Protein AF-A0A2J0MUC7-F1 (afdb_monomer_lite)

pLDDT: mean 78.62, std 17.86, range [36.38, 98.06]

Sequence (362 aa):
DNFSYPAWDDSGKPLIREPIFNEQGLHRARAAYLNVSAGKRLVLKNPEFINRAPLISALFPDALVVVCVRHPLCALQSIAKCGNEKFMLKSQSHFGMADDLLLKAAATWKESFDTYHREKNANWIMVKYEDVVFDTEQTLTNLFKFLDIDDPEYLNIASKIPKDLNHSYYWVQKQLKKNEYQKEIQSLVAVGARELGYDFSFNHLNTKRPSFWHQGKSVHKQITKIASSAKKQAKQYIKKMLQWCHRFCGSEGVLISSTIFLSYASEDAVLLVERKVIEKALHMVCHKGRDLGIDFTLELLERDFFRLRGRKHIVLLDKDNSCIPSIILKNIFIYPKDLAAPKKTYVMQASIKYINKETYGI

Radius of gyration: 26.46 Å; chains: 1; bounding box: 56×74×54 Å

Structure (mmCIF, N/CA/C/O backbone):
data_AF-A0A2J0MUC7-F1
#
_entry.id   AF-A0A2J0MUC7-F1
#
loop_
_atom_site.group_PDB
_atom_site.id
_atom_site.type_symbol
_atom_site.label_atom_id
_atom_site.label_alt_id
_atom_site.label_comp_id
_atom_site.label_asym_id
_atom_site.label_entity_id
_atom_site.label_seq_id
_atom_site.pdbx_PDB_ins_code
_atom_site.Cartn_x
_atom_site.Cartn_y
_atom_site.Cartn_z
_atom_site.occupancy
_atom_site.B_iso_or_equiv
_atom_site.auth_seq_id
_atom_site.auth_comp_id
_atom_site.auth_asym_id
_atom_site.auth_atom_id
_atom_site.pdbx_PDB_model_num
ATOM 1 N N . ASP A 1 1 ? 6.489 -24.233 7.529 1.00 59.81 1 ASP A N 1
ATOM 2 C CA . ASP A 1 1 ? 5.477 -25.300 7.374 1.00 59.81 1 ASP A CA 1
ATOM 3 C C . ASP A 1 1 ? 4.258 -24.881 6.557 1.00 59.81 1 ASP A C 1
ATOM 5 O O . ASP A 1 1 ? 3.747 -25.709 5.825 1.00 59.81 1 ASP A O 1
ATOM 9 N N . ASN A 1 2 ? 3.804 -23.619 6.616 1.00 73.31 2 ASN A N 1
ATOM 10 C CA . ASN A 1 2 ? 2.610 -23.171 5.870 1.00 73.31 2 ASN A CA 1
ATOM 11 C C . ASN A 1 2 ? 2.918 -22.496 4.519 1.00 73.31 2 ASN A C 1
ATOM 13 O O . ASN A 1 2 ? 2.033 -21.868 3.945 1.00 73.31 2 ASN A O 1
ATOM 17 N N . PHE A 1 3 ? 4.163 -22.555 4.039 1.00 81.62 3 PHE A N 1
ATOM 18 C CA . PHE A 1 3 ? 4.559 -21.944 2.771 1.00 81.62 3 PHE A CA 1
ATOM 19 C C . PHE A 1 3 ? 5.541 -22.832 2.009 1.00 81.62 3 PHE A C 1
ATOM 21 O O . PHE A 1 3 ? 6.458 -23.384 2.623 1.00 81.62 3 PHE A O 1
ATOM 28 N N . SER A 1 4 ? 5.362 -22.919 0.692 1.00 86.50 4 SER A N 1
ATOM 29 C CA . SER A 1 4 ? 6.377 -23.353 -0.264 1.00 86.50 4 SER A CA 1
ATOM 30 C C . SER A 1 4 ? 7.159 -22.133 -0.757 1.00 86.50 4 SER A C 1
ATOM 32 O O . SER A 1 4 ? 6.662 -21.001 -0.792 1.00 86.50 4 SER A O 1
ATOM 34 N N . TYR A 1 5 ? 8.421 -22.366 -1.108 1.00 89.50 5 TYR A N 1
ATOM 35 C CA . TYR A 1 5 ? 9.357 -21.326 -1.529 1.00 89.50 5 TYR A CA 1
ATOM 36 C C . TYR A 1 5 ? 9.972 -21.723 -2.875 1.00 89.50 5 TYR A C 1
ATOM 38 O O . TYR A 1 5 ? 11.073 -22.276 -2.904 1.00 89.50 5 TYR A O 1
ATOM 46 N N . PRO A 1 6 ? 9.253 -21.503 -3.990 1.00 85.69 6 PRO A N 1
ATOM 47 C CA . PRO A 1 6 ? 9.705 -21.943 -5.310 1.00 85.69 6 PRO A CA 1
ATOM 48 C C . PRO A 1 6 ? 10.899 -21.133 -5.841 1.00 85.69 6 PRO A C 1
ATOM 50 O O . PRO A 1 6 ? 11.576 -21.581 -6.760 1.00 85.69 6 PRO A O 1
ATOM 53 N N . ALA A 1 7 ? 11.188 -19.965 -5.255 1.00 85.81 7 ALA A N 1
ATOM 54 C CA . ALA A 1 7 ? 12.299 -19.104 -5.651 1.00 85.81 7 ALA A CA 1
ATOM 55 C C . ALA A 1 7 ? 13.017 -18.497 -4.436 1.00 85.81 7 ALA A C 1
ATOM 57 O O . ALA A 1 7 ? 12.378 -18.113 -3.448 1.00 85.81 7 ALA A O 1
ATOM 58 N N . TRP A 1 8 ? 14.339 -18.356 -4.548 1.00 89.06 8 TRP A N 1
ATOM 59 C CA . TRP A 1 8 ? 15.254 -17.852 -3.520 1.00 89.06 8 TRP A CA 1
ATOM 60 C C . TRP A 1 8 ? 16.215 -16.828 -4.128 1.00 89.06 8 TRP A C 1
ATOM 62 O O . TRP A 1 8 ? 16.526 -16.919 -5.312 1.00 89.06 8 TRP A O 1
ATOM 72 N N . ASP A 1 9 ? 16.663 -15.853 -3.338 1.00 84.56 9 ASP A N 1
ATOM 73 C CA . ASP A 1 9 ? 17.730 -14.931 -3.742 1.00 84.56 9 ASP A CA 1
ATOM 74 C C . ASP A 1 9 ? 19.120 -15.495 -3.424 1.00 84.56 9 ASP A C 1
ATOM 76 O O . ASP A 1 9 ? 19.255 -16.480 -2.695 1.00 84.56 9 ASP A O 1
ATOM 80 N N . ASP A 1 10 ? 20.162 -14.829 -3.927 1.00 86.69 10 ASP A N 1
ATOM 81 C CA . ASP A 1 10 ? 21.565 -15.212 -3.708 1.00 86.69 10 ASP A CA 1
ATOM 82 C C . ASP A 1 10 ? 21.967 -15.216 -2.221 1.00 86.69 10 ASP A C 1
ATOM 84 O O . ASP A 1 10 ? 22.978 -15.803 -1.842 1.00 86.69 10 ASP A O 1
ATOM 88 N N . SER A 1 11 ? 21.176 -14.570 -1.354 1.00 86.75 11 SER A N 1
ATOM 89 C CA . SER A 1 11 ? 21.375 -14.565 0.099 1.00 86.75 11 SER A CA 1
ATOM 90 C C . SER A 1 11 ? 20.626 -15.690 0.823 1.00 86.75 11 SER A C 1
ATOM 92 O O . SER A 1 11 ? 20.641 -15.742 2.054 1.00 86.75 11 SER A O 1
ATOM 94 N N . GLY A 1 12 ? 19.953 -16.576 0.084 1.00 87.12 12 GLY A N 1
ATOM 95 C CA . GLY A 1 12 ? 19.153 -17.665 0.633 1.00 87.12 12 GLY A CA 1
ATOM 96 C C . GLY A 1 12 ? 17.841 -17.200 1.265 1.00 87.12 12 GLY A C 1
ATOM 97 O O . GLY A 1 12 ? 17.303 -17.888 2.132 1.00 87.12 12 GLY A O 1
ATOM 98 N N . LYS A 1 13 ? 17.298 -16.038 0.876 1.00 85.62 13 LYS A N 1
ATOM 99 C CA . LYS A 1 13 ? 15.967 -15.596 1.323 1.00 85.62 13 LYS A CA 1
ATOM 100 C C . LYS A 1 13 ? 14.907 -15.958 0.287 1.00 85.62 13 LYS A C 1
ATOM 102 O O . LYS A 1 13 ? 15.127 -15.755 -0.905 1.00 85.62 13 LYS A O 1
ATOM 107 N N . PRO A 1 14 ? 13.724 -16.433 0.720 1.00 85.31 14 PRO A N 1
ATOM 108 C CA . PRO A 1 14 ? 12.669 -16.793 -0.208 1.00 85.31 14 PRO A CA 1
ATOM 109 C C . PRO A 1 14 ? 12.111 -15.537 -0.870 1.00 85.31 14 PRO A C 1
ATOM 111 O O . PRO A 1 14 ? 11.651 -14.600 -0.199 1.00 85.31 14 PRO A O 1
ATOM 114 N N . LEU A 1 15 ? 12.150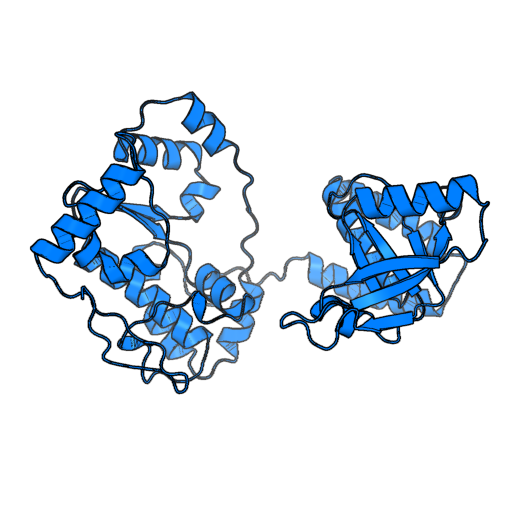 -15.552 -2.193 1.00 81.56 15 LEU A N 1
ATOM 115 C CA . LEU A 1 15 ? 11.676 -14.489 -3.060 1.00 81.56 15 LEU A CA 1
ATOM 116 C C . LEU A 1 15 ? 10.162 -14.572 -3.270 1.00 81.56 15 LEU A C 1
ATOM 118 O O . LEU A 1 15 ? 9.475 -13.553 -3.200 1.00 81.56 15 LEU A O 1
ATOM 122 N N . ILE A 1 16 ? 9.646 -15.792 -3.417 1.00 82.56 16 ILE A N 1
ATOM 123 C CA . ILE A 1 16 ? 8.218 -16.099 -3.535 1.00 82.56 16 ILE A CA 1
ATOM 124 C C . ILE A 1 16 ? 7.800 -16.933 -2.331 1.00 82.56 16 ILE A C 1
ATOM 126 O O . ILE A 1 16 ? 8.551 -17.788 -1.861 1.00 82.56 16 ILE A O 1
ATOM 130 N N . ARG A 1 17 ? 6.599 -16.665 -1.815 1.00 84.81 17 ARG A N 1
ATOM 131 C CA . ARG A 1 17 ? 6.007 -17.411 -0.702 1.00 84.81 17 ARG A CA 1
ATOM 132 C C . ARG A 1 17 ? 4.605 -17.838 -1.087 1.00 84.81 17 ARG A C 1
ATOM 134 O O . ARG A 1 17 ? 3.679 -17.031 -1.023 1.00 84.81 17 ARG A O 1
ATOM 141 N N . GLU A 1 18 ? 4.466 -19.094 -1.461 1.00 83.06 18 GLU A N 1
ATOM 142 C CA . GLU A 1 18 ? 3.184 -19.676 -1.831 1.00 83.06 18 GLU A CA 1
ATOM 143 C C . GLU A 1 18 ? 2.564 -20.357 -0.613 1.00 83.06 18 GLU A C 1
ATOM 145 O O . GLU A 1 18 ? 3.245 -21.125 0.065 1.00 83.06 18 GLU A O 1
ATOM 150 N N . PRO A 1 19 ? 1.310 -20.049 -0.259 1.00 81.00 19 PRO A N 1
ATOM 151 C CA . PRO A 1 19 ? 0.668 -20.668 0.888 1.00 81.00 19 PRO A CA 1
ATOM 152 C C . PRO A 1 19 ? 0.423 -22.164 0.660 1.00 81.00 19 PRO A C 1
ATOM 154 O O . PRO A 1 19 ? -0.093 -22.568 -0.376 1.00 81.00 19 PRO A O 1
ATOM 157 N N . ILE A 1 20 ? 0.731 -22.975 1.673 1.00 84.94 20 ILE A N 1
ATOM 158 C CA . ILE A 1 20 ? 0.351 -24.388 1.741 1.00 84.94 20 ILE A CA 1
ATOM 159 C C . ILE A 1 20 ? -0.896 -24.494 2.618 1.00 84.94 20 ILE A C 1
ATOM 161 O O . ILE A 1 20 ? -0.868 -24.139 3.801 1.00 84.94 20 ILE A O 1
ATOM 165 N N . PHE A 1 21 ? -1.987 -25.005 2.050 1.00 84.44 21 PHE A N 1
ATOM 166 C CA . PHE A 1 21 ? -3.258 -25.198 2.749 1.00 84.44 21 PHE A CA 1
ATOM 167 C C . PHE A 1 21 ? -3.228 -26.483 3.583 1.00 84.44 21 PHE A C 1
ATOM 169 O O . PHE A 1 21 ? -3.788 -27.509 3.216 1.00 84.44 21 PHE A O 1
ATOM 176 N N . ASN A 1 22 ? -2.532 -26.421 4.717 1.00 88.38 22 ASN A N 1
ATOM 177 C CA . ASN A 1 22 ? -2.554 -27.455 5.747 1.00 88.38 22 ASN A CA 1
ATOM 178 C C . ASN A 1 22 ? -3.564 -27.060 6.829 1.00 88.38 22 ASN A C 1
ATOM 180 O O . ASN A 1 22 ? -3.323 -26.098 7.556 1.00 88.38 22 ASN A O 1
ATOM 184 N N . GLU A 1 23 ? -4.650 -27.816 6.978 1.00 88.88 23 GLU A N 1
ATOM 185 C CA . GLU A 1 23 ? -5.728 -27.532 7.933 1.00 88.88 23 GLU A CA 1
ATOM 186 C C . GLU A 1 23 ? -5.226 -27.316 9.372 1.00 88.88 23 GLU A C 1
ATOM 188 O O . GLU A 1 23 ? -5.566 -26.317 10.008 1.00 88.88 23 GLU A O 1
ATOM 193 N N . GLN A 1 24 ? -4.329 -28.174 9.870 1.00 89.25 24 GLN A N 1
ATOM 194 C CA . GLN A 1 24 ? -3.753 -28.010 11.210 1.00 89.25 24 GLN A CA 1
ATOM 195 C C . GLN A 1 24 ? -2.905 -26.736 11.310 1.00 89.25 24 GLN A C 1
ATOM 197 O O . GLN A 1 24 ? -2.919 -26.039 12.326 1.00 89.25 24 GLN A O 1
ATOM 202 N N . GLY A 1 25 ? -2.153 -26.425 10.252 1.00 87.38 25 GLY A N 1
ATOM 203 C CA . GLY A 1 25 ? -1.348 -25.209 10.155 1.00 87.38 25 GLY A CA 1
ATOM 204 C C . GLY A 1 25 ? -2.202 -23.940 10.143 1.00 87.38 25 GLY A C 1
ATOM 205 O O . GLY A 1 25 ? -1.852 -22.967 10.817 1.00 87.38 25 GLY A O 1
ATOM 206 N N . LEU A 1 26 ? -3.331 -23.973 9.431 1.00 88.81 26 LEU A N 1
ATOM 207 C CA . LEU A 1 26 ? -4.323 -22.901 9.388 1.00 88.81 26 LEU A CA 1
ATOM 208 C C . LEU A 1 26 ? -4.979 -22.709 10.757 1.00 88.81 26 LEU A C 1
ATOM 210 O O . LEU A 1 26 ? -5.024 -21.587 11.255 1.00 88.81 26 LEU A O 1
ATOM 214 N N . HIS A 1 27 ? -5.398 -23.796 11.411 1.00 90.31 27 HIS A N 1
ATOM 215 C CA . HIS A 1 27 ? -6.018 -23.738 12.733 1.00 90.31 27 HIS A CA 1
ATOM 216 C C . HIS A 1 27 ? -5.070 -23.140 13.784 1.00 90.31 27 HIS A C 1
ATOM 218 O O . HIS A 1 27 ? -5.461 -22.258 14.550 1.00 90.31 27 HIS A O 1
ATOM 224 N N . ARG A 1 28 ? -3.793 -23.556 13.794 1.00 90.00 28 ARG A N 1
ATOM 225 C CA . ARG A 1 28 ? -2.772 -22.975 14.685 1.00 90.00 28 ARG A CA 1
ATOM 226 C C . ARG A 1 28 ? -2.556 -21.485 14.418 1.00 90.00 28 ARG A C 1
ATOM 228 O O . ARG A 1 28 ? -2.487 -20.702 15.363 1.00 90.00 28 ARG A O 1
ATOM 235 N N . ALA A 1 29 ? -2.462 -21.088 13.149 1.00 88.25 29 ALA A N 1
ATOM 236 C CA . ALA A 1 29 ? -2.282 -19.688 12.778 1.00 88.25 29 ALA A CA 1
ATOM 237 C C . ALA A 1 29 ? -3.497 -18.832 13.177 1.00 88.25 29 ALA A C 1
ATOM 239 O O . ALA A 1 29 ? -3.318 -17.786 13.800 1.00 88.25 29 ALA A O 1
ATOM 240 N N . ARG A 1 30 ? -4.724 -19.295 12.894 1.00 90.75 30 ARG A N 1
ATOM 241 C CA . ARG A 1 30 ? -5.970 -18.628 13.301 1.00 90.75 30 ARG A CA 1
ATOM 242 C C . ARG A 1 30 ? -6.020 -18.436 14.817 1.00 90.75 30 ARG A C 1
ATOM 244 O O . ARG A 1 30 ? -6.231 -17.316 15.275 1.00 90.75 30 ARG A O 1
ATOM 251 N N . ALA A 1 31 ? -5.758 -19.494 15.588 1.00 89.75 31 ALA A N 1
ATOM 252 C CA . ALA A 1 31 ? -5.748 -19.437 17.050 1.00 89.75 31 ALA A CA 1
ATOM 253 C C . ALA A 1 31 ? -4.730 -18.416 17.583 1.00 89.75 31 ALA A C 1
ATOM 255 O O . ALA A 1 31 ? -5.053 -17.639 18.477 1.00 89.75 31 ALA A O 1
ATOM 256 N N . ALA A 1 32 ? -3.529 -18.350 17.001 1.00 89.19 32 ALA A N 1
ATOM 257 C CA . ALA A 1 32 ? -2.521 -17.369 17.399 1.00 89.19 32 ALA A CA 1
ATOM 258 C C . ALA A 1 32 ? -2.998 -15.918 17.196 1.00 89.19 32 ALA A C 1
ATOM 260 O O . ALA A 1 32 ? -2.850 -15.096 18.098 1.00 89.19 32 ALA A O 1
ATOM 261 N N . TYR A 1 33 ? -3.613 -15.604 16.050 1.00 89.88 33 TYR A N 1
ATOM 262 C CA . TYR A 1 33 ? -4.157 -14.266 15.789 1.00 89.88 33 TYR A CA 1
ATOM 263 C C . TYR A 1 33 ? -5.326 -13.908 16.716 1.00 89.88 33 TYR A C 1
ATOM 265 O O . TYR A 1 33 ? -5.368 -12.792 17.235 1.00 89.88 33 TYR A O 1
ATOM 273 N N . LEU A 1 34 ? -6.254 -14.842 16.950 1.00 88.81 34 LEU A N 1
ATOM 274 C CA . LEU A 1 34 ? -7.410 -14.616 17.826 1.00 88.81 34 LEU A CA 1
ATOM 275 C C . LEU A 1 34 ? -7.004 -14.475 19.301 1.00 88.81 34 LEU A C 1
ATOM 277 O O . LEU A 1 34 ? -7.560 -13.645 20.014 1.00 88.81 34 LEU A O 1
ATOM 281 N N . ASN A 1 35 ? -5.983 -15.209 19.749 1.00 90.19 35 ASN A N 1
ATOM 282 C CA . ASN A 1 35 ? -5.436 -15.049 21.098 1.00 90.19 35 ASN A CA 1
ATOM 283 C C . ASN A 1 35 ? -4.837 -13.650 21.303 1.00 90.19 35 ASN A C 1
ATOM 285 O O . ASN A 1 35 ? -5.036 -13.044 22.353 1.00 90.19 35 ASN A O 1
ATOM 289 N N . VAL A 1 36 ? -4.145 -13.108 20.292 1.00 90.25 36 VAL A N 1
ATOM 290 C CA . VAL A 1 36 ? -3.585 -11.745 20.341 1.00 90.25 36 VAL A CA 1
ATOM 291 C C . VAL A 1 36 ? -4.679 -10.679 20.387 1.00 90.25 36 VAL A C 1
ATOM 293 O O . VAL A 1 36 ? -4.485 -9.639 21.014 1.00 90.25 36 VAL A O 1
ATOM 296 N N . SER A 1 37 ? -5.831 -10.913 19.751 1.00 90.56 37 SER A N 1
ATOM 297 C CA . SER A 1 37 ? -6.920 -9.934 19.762 1.00 90.56 37 SER A CA 1
ATOM 298 C C . SER A 1 37 ? -7.647 -9.852 21.108 1.00 90.56 37 SER A C 1
ATOM 300 O O . SER A 1 37 ? -8.349 -8.869 21.347 1.00 90.56 37 SER A O 1
ATOM 302 N N . ALA A 1 38 ? -7.469 -10.842 21.993 1.00 90.75 38 ALA A N 1
ATOM 303 C CA . ALA A 1 38 ? -8.081 -10.900 23.322 1.00 90.75 38 ALA A CA 1
ATOM 304 C C . ALA A 1 38 ? -9.604 -10.649 23.289 1.00 90.75 38 ALA A C 1
ATOM 306 O O . ALA A 1 38 ? -10.141 -9.868 24.073 1.00 90.75 38 ALA A O 1
ATOM 307 N N . GLY A 1 39 ? -10.291 -11.265 22.320 1.00 87.00 39 GLY A N 1
ATOM 308 C CA . GLY A 1 39 ? -11.739 -11.124 22.130 1.00 87.00 39 GLY A CA 1
ATOM 309 C C . GLY A 1 39 ? -12.185 -9.820 21.455 1.00 87.00 39 GLY A C 1
ATOM 310 O O . GLY A 1 39 ? -13.379 -9.627 21.246 1.00 87.00 39 GLY A O 1
ATOM 311 N N . LYS A 1 40 ? -11.260 -8.927 21.078 1.00 90.12 40 LYS A N 1
ATOM 312 C CA . LYS A 1 40 ? -11.565 -7.714 20.301 1.00 90.12 40 LYS A CA 1
ATOM 313 C C . LYS A 1 40 ? -11.531 -7.989 18.798 1.00 90.12 40 LYS A C 1
ATOM 315 O O . LYS A 1 40 ? -10.895 -8.942 18.336 1.00 90.12 40 LYS A O 1
ATOM 320 N N . ARG A 1 41 ? -12.159 -7.096 18.022 1.00 90.88 41 ARG A N 1
ATOM 321 C CA . ARG A 1 41 ? -12.039 -7.074 16.557 1.00 90.88 41 ARG A CA 1
ATOM 322 C C . ARG A 1 41 ? -10.583 -6.813 16.165 1.00 90.88 41 ARG A C 1
ATOM 324 O O . ARG A 1 41 ? -9.994 -5.805 16.550 1.00 90.88 41 ARG A O 1
ATOM 331 N N . LEU A 1 42 ? -10.010 -7.729 15.392 1.00 92.69 42 LEU A N 1
ATOM 332 C CA . LEU A 1 42 ? -8.647 -7.628 14.886 1.00 92.69 42 LEU A CA 1
ATOM 333 C C . LEU A 1 42 ? -8.645 -6.924 13.526 1.00 92.69 42 LEU A C 1
ATOM 335 O O . LEU A 1 42 ? -9.366 -7.330 12.619 1.00 92.69 42 LEU A O 1
ATOM 339 N N . VAL A 1 43 ? -7.797 -5.907 13.369 1.00 93.50 43 VAL A N 1
ATOM 340 C CA . VAL A 1 43 ? -7.590 -5.220 12.087 1.00 93.50 43 VAL A CA 1
ATOM 341 C C . VAL A 1 43 ? -6.169 -5.481 11.613 1.00 93.50 43 VAL A C 1
ATOM 343 O O . VAL A 1 43 ? -5.200 -5.119 12.279 1.00 93.50 43 VAL A O 1
ATOM 346 N N . LEU A 1 44 ? -6.040 -6.110 10.447 1.00 93.25 44 LEU A N 1
ATOM 347 C CA . LEU A 1 44 ? -4.754 -6.425 9.837 1.00 93.25 44 LEU A CA 1
ATOM 348 C C . LEU A 1 44 ? -4.574 -5.592 8.569 1.00 93.25 44 LEU A C 1
ATOM 350 O O . LEU A 1 44 ? -5.415 -5.622 7.675 1.00 93.25 44 LEU A O 1
ATOM 354 N N . LYS A 1 45 ? -3.448 -4.877 8.460 1.00 93.25 45 LYS A N 1
ATOM 355 C CA . LYS A 1 45 ? -3.116 -4.093 7.265 1.00 93.25 45 LYS A CA 1
ATOM 356 C C . LYS A 1 45 ? -1.742 -4.468 6.737 1.00 93.25 45 LYS A C 1
ATOM 358 O O . LYS A 1 45 ? -0.719 -4.144 7.336 1.00 93.25 45 LYS A O 1
ATOM 363 N N . ASN A 1 46 ? -1.720 -5.061 5.550 1.00 90.12 46 ASN A N 1
ATOM 364 C CA . ASN A 1 46 ? -0.519 -5.245 4.745 1.00 90.12 46 ASN A CA 1
ATOM 365 C C . ASN A 1 46 ? -0.920 -5.219 3.259 1.00 90.12 46 ASN A C 1
ATOM 367 O O . ASN A 1 46 ? -1.775 -6.011 2.877 1.00 90.12 46 ASN A O 1
ATOM 371 N N . PRO A 1 47 ? -0.342 -4.339 2.418 1.00 88.25 47 PRO A N 1
ATOM 372 C CA . PRO A 1 47 ? -0.646 -4.313 0.986 1.00 88.25 47 PRO A CA 1
ATOM 373 C C . PRO A 1 47 ? -0.453 -5.667 0.282 1.00 88.25 47 PRO A C 1
ATOM 375 O O . PRO A 1 47 ? -1.215 -5.986 -0.621 1.00 88.25 47 PRO A O 1
ATOM 378 N N . GLU A 1 48 ? 0.500 -6.496 0.728 1.00 87.38 48 GLU A N 1
ATOM 379 C CA . GLU A 1 48 ? 0.753 -7.826 0.148 1.00 87.38 48 GLU A CA 1
ATOM 380 C C . GLU A 1 48 ? -0.357 -8.852 0.439 1.00 87.38 48 GLU A C 1
ATOM 382 O O . GLU A 1 48 ? -0.349 -9.947 -0.125 1.00 87.38 48 GLU A O 1
ATOM 387 N N . PHE A 1 49 ? -1.308 -8.546 1.328 1.00 91.25 49 PHE A N 1
ATOM 388 C CA . PHE A 1 49 ? -2.374 -9.482 1.685 1.00 91.25 49 PHE A CA 1
ATOM 389 C C . PHE A 1 49 ? -3.327 -9.792 0.542 1.00 91.25 49 PHE A C 1
ATOM 391 O O . PHE A 1 49 ? -3.887 -10.884 0.545 1.00 91.25 49 PHE A O 1
ATOM 398 N N . ILE A 1 50 ? -3.454 -8.918 -0.459 1.00 91.88 50 ILE A N 1
ATOM 399 C CA . ILE A 1 50 ? -4.268 -9.223 -1.638 1.00 91.88 50 ILE A CA 1
ATOM 400 C C . ILE A 1 50 ? -3.767 -10.489 -2.353 1.00 91.88 50 ILE A C 1
ATOM 402 O O . ILE A 1 50 ? -4.567 -11.353 -2.685 1.00 91.88 50 ILE A O 1
ATOM 406 N N . ASN A 1 51 ? -2.449 -10.701 -2.437 1.00 87.31 51 ASN A N 1
ATOM 407 C CA . ASN A 1 51 ? -1.865 -11.920 -3.019 1.00 87.31 51 ASN A CA 1
ATOM 408 C C . ASN A 1 51 ? -2.031 -13.163 -2.144 1.00 87.31 51 ASN A C 1
ATOM 410 O O . ASN A 1 51 ? -1.776 -14.281 -2.580 1.00 87.31 51 ASN A O 1
ATOM 414 N N . ARG A 1 52 ? -2.434 -12.972 -0.890 1.00 89.31 52 ARG A N 1
ATOM 415 C CA . ARG A 1 52 ? -2.721 -14.046 0.059 1.00 89.31 52 ARG A CA 1
ATOM 416 C C . ARG A 1 52 ? -4.208 -14.141 0.355 1.00 89.31 52 ARG A C 1
ATOM 418 O O . ARG A 1 52 ? -4.572 -14.781 1.335 1.00 89.31 52 ARG A O 1
ATOM 425 N N . ALA A 1 53 ? -5.051 -13.532 -0.473 1.00 92.25 53 ALA A N 1
ATOM 426 C CA . ALA A 1 53 ? -6.491 -13.529 -0.297 1.00 92.25 53 ALA A CA 1
ATOM 427 C C . ALA A 1 53 ? -7.073 -14.936 -0.073 1.00 92.25 53 ALA A C 1
ATOM 429 O O . ALA A 1 53 ? -7.719 -15.113 0.960 1.00 92.25 53 ALA A O 1
ATOM 430 N N . PRO A 1 54 ? -6.744 -15.965 -0.886 1.00 90.75 54 PRO A N 1
ATOM 431 C CA . PRO A 1 54 ? -7.221 -17.326 -0.632 1.00 90.75 54 PRO A CA 1
ATOM 432 C C . PRO A 1 54 ? -6.815 -17.874 0.744 1.00 90.75 54 PRO A C 1
ATOM 434 O O . PRO A 1 54 ? -7.623 -18.476 1.447 1.00 90.75 54 PRO A O 1
ATOM 437 N N . LEU A 1 55 ? -5.570 -17.625 1.171 1.00 90.62 55 LEU A N 1
ATOM 438 C CA . LEU A 1 55 ? -5.088 -18.034 2.494 1.00 90.62 55 LEU A CA 1
ATOM 439 C C . LEU A 1 55 ? -5.840 -17.301 3.610 1.00 90.62 55 LEU A C 1
ATOM 441 O O . LEU A 1 55 ? -6.207 -17.914 4.606 1.00 90.62 55 LEU A O 1
ATOM 445 N N . ILE A 1 56 ? -6.042 -15.991 3.465 1.00 92.62 56 ILE A N 1
ATOM 446 C CA . ILE A 1 56 ? -6.729 -15.169 4.465 1.00 92.62 56 ILE A CA 1
ATOM 447 C C . ILE A 1 56 ? -8.183 -15.609 4.593 1.00 92.62 56 ILE A C 1
ATOM 449 O O . ILE A 1 56 ? -8.646 -15.773 5.715 1.00 92.62 56 ILE A O 1
ATOM 453 N N . SER A 1 57 ? -8.869 -15.876 3.481 1.00 93.19 57 SER A N 1
ATOM 454 C CA . SER A 1 57 ? -10.230 -16.416 3.488 1.00 93.19 57 SER A CA 1
ATOM 455 C C . SER A 1 57 ? -10.301 -17.813 4.105 1.00 93.19 57 SER A C 1
ATOM 457 O O . SER A 1 57 ? -11.263 -18.115 4.800 1.00 93.19 57 SER A O 1
ATOM 459 N N . ALA A 1 58 ? -9.274 -18.651 3.932 1.00 92.44 58 ALA A N 1
ATOM 460 C CA . ALA A 1 58 ? -9.204 -19.945 4.613 1.00 92.44 58 ALA A CA 1
ATOM 461 C C . ALA A 1 58 ? -8.945 -19.808 6.128 1.00 92.44 58 ALA A C 1
ATOM 463 O O . ALA A 1 58 ? -9.506 -20.554 6.927 1.00 92.44 58 ALA A O 1
ATOM 464 N N . LEU A 1 59 ? -8.102 -18.853 6.541 1.00 92.25 59 LEU A N 1
ATOM 465 C CA . LEU A 1 59 ? -7.811 -18.580 7.954 1.00 92.25 59 LEU A CA 1
ATOM 466 C C . LEU A 1 59 ? -8.992 -17.927 8.677 1.00 92.25 59 LEU A C 1
ATOM 468 O O . LEU A 1 59 ? -9.254 -18.238 9.838 1.00 92.25 59 LEU A O 1
ATOM 472 N N . PHE A 1 60 ? -9.682 -17.015 8.000 1.00 94.69 60 PHE A N 1
ATOM 473 C CA . PHE A 1 60 ? -10.761 -16.201 8.542 1.00 94.69 60 PHE A CA 1
ATOM 474 C C . PHE A 1 60 ? -11.908 -16.126 7.518 1.00 94.69 60 PHE A C 1
ATOM 476 O O . PHE A 1 60 ? -12.034 -15.124 6.811 1.00 94.69 60 PHE A O 1
ATOM 483 N N . PRO A 1 61 ? -12.748 -17.172 7.417 1.00 93.50 61 PRO A N 1
ATOM 484 C CA . PRO A 1 61 ? -13.872 -17.212 6.467 1.00 93.50 61 PRO A CA 1
ATOM 485 C C . PRO A 1 61 ? -14.848 -16.035 6.619 1.00 93.50 61 PRO A C 1
ATOM 487 O O . PRO A 1 61 ? -15.454 -15.557 5.664 1.00 93.50 61 PRO A O 1
ATOM 490 N N . ASP A 1 62 ? -14.952 -15.557 7.849 1.00 94.44 62 ASP A N 1
ATOM 491 C CA . ASP A 1 62 ? -15.791 -14.483 8.352 1.00 94.44 62 ASP A CA 1
ATOM 492 C C . ASP A 1 62 ? -15.080 -13.108 8.353 1.00 94.44 62 ASP A C 1
ATOM 494 O O . ASP A 1 62 ? -15.634 -12.116 8.824 1.00 94.44 62 ASP A O 1
ATOM 498 N N . ALA A 1 63 ? -13.861 -13.009 7.803 1.00 96.25 63 ALA A N 1
ATOM 499 C CA . ALA A 1 63 ? -13.166 -11.730 7.680 1.00 96.25 63 ALA A CA 1
ATOM 500 C C . ALA A 1 63 ? -13.824 -10.810 6.647 1.00 96.25 63 ALA A C 1
ATOM 502 O O . ALA A 1 63 ? -14.057 -11.194 5.502 1.00 96.25 63 ALA A O 1
ATOM 503 N N . LEU A 1 64 ? -14.003 -9.551 7.045 1.00 97.81 64 LEU A N 1
ATOM 504 C CA . LEU A 1 64 ? -14.351 -8.458 6.147 1.00 97.81 64 LEU A CA 1
ATOM 505 C C . LEU A 1 64 ? -13.077 -7.900 5.504 1.00 97.81 64 LEU A C 1
ATOM 507 O O . LEU A 1 64 ? -12.133 -7.509 6.196 1.00 97.81 64 LEU A O 1
ATOM 511 N N . VAL A 1 65 ? -13.046 -7.859 4.176 1.00 97.50 65 VAL A N 1
ATOM 512 C CA . VAL A 1 65 ? -11.886 -7.440 3.388 1.00 97.50 65 VAL A CA 1
ATOM 513 C C . VAL A 1 65 ? -12.159 -6.091 2.738 1.00 97.50 65 VAL A C 1
ATOM 515 O O . VAL A 1 65 ? -13.083 -5.935 1.943 1.00 97.50 65 VAL A O 1
ATOM 518 N N . VAL A 1 66 ? -11.309 -5.113 3.047 1.00 97.75 66 VAL A N 1
ATOM 519 C CA . VAL A 1 66 ? -11.336 -3.782 2.431 1.00 97.75 66 VAL A CA 1
ATOM 520 C C . VAL A 1 66 ? -10.177 -3.673 1.450 1.00 97.75 66 VAL A C 1
ATOM 522 O O . VAL A 1 66 ? -9.012 -3.612 1.851 1.00 97.75 66 VAL A O 1
ATOM 525 N N . VAL A 1 67 ? -10.487 -3.633 0.156 1.00 97.19 67 VAL A N 1
ATOM 526 C CA . VAL A 1 67 ? -9.495 -3.424 -0.900 1.00 97.19 67 VAL A CA 1
ATOM 527 C C . VAL A 1 67 ? -9.445 -1.948 -1.259 1.00 97.19 67 VAL A C 1
ATOM 529 O O . VAL A 1 67 ? -10.331 -1.416 -1.926 1.00 97.19 67 VAL A O 1
ATOM 532 N N . CYS A 1 68 ? -8.381 -1.278 -0.824 1.00 96.06 68 CYS A N 1
ATOM 533 C CA . CYS A 1 68 ? -8.134 0.110 -1.188 1.00 96.06 68 CYS A CA 1
ATOM 534 C C . CYS A 1 68 ? -7.509 0.184 -2.583 1.00 96.06 68 CYS A C 1
ATOM 536 O O . CYS A 1 68 ? -6.377 -0.264 -2.781 1.00 96.06 68 CYS A O 1
ATOM 538 N N . VAL A 1 69 ? -8.208 0.805 -3.527 1.00 95.38 69 VAL A N 1
ATOM 539 C CA . VAL A 1 69 ? -7.677 1.102 -4.862 1.00 95.38 69 VAL A CA 1
ATOM 540 C C . VAL A 1 69 ? -7.377 2.584 -5.001 1.00 95.38 69 VAL A C 1
ATOM 542 O O . VAL A 1 69 ? -7.918 3.426 -4.292 1.00 95.38 69 VAL A O 1
ATOM 545 N N . ARG A 1 70 ? -6.474 2.916 -5.914 1.00 94.00 70 ARG A N 1
ATOM 546 C CA . ARG A 1 70 ? -6.106 4.295 -6.233 1.00 94.00 70 ARG A CA 1
ATOM 547 C C . ARG A 1 70 ? -5.863 4.395 -7.725 1.00 94.00 70 ARG A C 1
ATOM 549 O O . ARG A 1 70 ? -5.488 3.391 -8.342 1.00 94.00 70 ARG A O 1
ATOM 556 N N . HIS A 1 71 ? -5.976 5.605 -8.271 1.00 93.75 71 HIS A N 1
ATOM 557 C CA . HIS A 1 71 ? -5.597 5.872 -9.650 1.00 93.75 71 HIS A CA 1
ATOM 558 C C . HIS A 1 71 ? -4.218 5.250 -9.963 1.00 93.75 71 HIS A C 1
ATOM 560 O O . HIS A 1 71 ? -3.238 5.561 -9.269 1.00 93.75 71 HIS A O 1
ATOM 566 N N . PRO A 1 72 ? -4.084 4.409 -11.006 1.00 94.62 72 PRO A N 1
ATOM 567 C CA . PRO A 1 72 ? -2.867 3.630 -11.250 1.00 94.62 72 PRO A CA 1
ATOM 568 C C . PRO A 1 72 ? -1.616 4.504 -11.362 1.00 94.62 72 PRO A C 1
ATOM 570 O O . PRO A 1 72 ? -0.607 4.208 -10.734 1.00 94.62 72 PRO A O 1
ATOM 573 N N . LEU A 1 73 ? -1.672 5.658 -12.039 1.00 92.38 73 LEU A N 1
ATOM 574 C CA . LEU A 1 73 ? -0.521 6.576 -12.078 1.00 92.38 73 LEU A CA 1
ATOM 575 C C . LEU A 1 73 ? -0.041 7.043 -10.695 1.00 92.38 73 LEU A C 1
ATOM 577 O O . LEU A 1 73 ? 1.163 7.197 -10.501 1.00 92.38 73 LEU A O 1
ATOM 581 N N . CYS A 1 74 ? -0.938 7.260 -9.728 1.00 91.12 74 CYS A N 1
ATOM 582 C CA . CYS A 1 74 ? -0.535 7.584 -8.359 1.00 91.12 74 CYS A CA 1
ATOM 583 C C . CYS A 1 74 ? 0.174 6.399 -7.696 1.00 91.12 74 CYS A C 1
ATOM 585 O O . CYS A 1 74 ? 1.193 6.601 -7.036 1.00 91.12 74 CYS A O 1
ATOM 587 N N . ALA A 1 75 ? -0.341 5.181 -7.886 1.00 91.44 75 ALA A N 1
ATOM 588 C CA . ALA A 1 75 ? 0.268 3.966 -7.353 1.00 91.44 75 ALA A CA 1
ATOM 589 C C . ALA A 1 75 ? 1.666 3.728 -7.951 1.00 91.44 75 ALA A C 1
ATOM 591 O O . ALA A 1 75 ? 2.642 3.636 -7.205 1.00 91.44 75 ALA A O 1
ATOM 592 N N . LEU A 1 76 ? 1.784 3.757 -9.284 1.00 92.88 76 LEU A N 1
ATOM 593 C CA . LEU A 1 76 ? 3.052 3.634 -10.012 1.00 92.88 76 LEU A CA 1
ATOM 594 C C . LEU A 1 76 ? 4.046 4.712 -9.567 1.00 92.88 76 LEU A C 1
ATOM 596 O O . LEU A 1 76 ? 5.201 4.413 -9.274 1.00 92.88 76 LEU A O 1
ATOM 600 N N . GLN A 1 77 ? 3.595 5.968 -9.459 1.00 91.25 77 GLN A N 1
ATOM 601 C CA . GLN A 1 77 ? 4.429 7.063 -8.970 1.00 91.25 77 GLN A CA 1
ATOM 602 C C . GLN A 1 77 ? 4.945 6.800 -7.555 1.00 91.25 77 GLN A C 1
ATOM 604 O O . GLN A 1 77 ? 6.110 7.077 -7.283 1.00 91.25 77 GLN A O 1
ATOM 609 N N . SER A 1 78 ? 4.085 6.329 -6.651 1.00 87.75 78 SER A N 1
ATOM 610 C CA . SER A 1 78 ? 4.448 6.081 -5.257 1.00 87.75 78 SER A CA 1
ATOM 611 C C . SER A 1 78 ? 5.496 4.976 -5.152 1.00 87.75 78 SER A C 1
ATOM 613 O O . SER A 1 78 ? 6.525 5.180 -4.513 1.00 87.75 78 SER A O 1
ATOM 615 N N . ILE A 1 79 ? 5.274 3.846 -5.829 1.00 87.44 79 ILE A N 1
ATOM 616 C CA . ILE A 1 79 ? 6.213 2.716 -5.847 1.00 87.44 79 ILE A CA 1
ATOM 617 C C . ILE A 1 79 ? 7.557 3.166 -6.433 1.00 87.44 79 ILE A C 1
ATOM 619 O O . ILE A 1 79 ? 8.605 2.986 -5.810 1.00 87.44 79 ILE A O 1
ATOM 623 N N . ALA A 1 80 ? 7.523 3.844 -7.583 1.00 87.00 80 ALA A N 1
ATOM 624 C CA . ALA A 1 80 ? 8.734 4.240 -8.285 1.00 87.00 80 ALA A CA 1
ATOM 625 C C . ALA A 1 80 ? 9.524 5.354 -7.573 1.00 87.00 80 ALA A C 1
ATOM 627 O O . ALA A 1 80 ? 10.749 5.295 -7.522 1.00 87.00 80 ALA A O 1
ATOM 628 N N . LYS A 1 81 ? 8.860 6.357 -6.975 1.00 83.50 81 LYS A N 1
ATOM 629 C CA . LYS A 1 81 ? 9.542 7.427 -6.216 1.00 83.50 81 LYS A CA 1
ATOM 630 C C . LYS A 1 81 ? 10.133 6.938 -4.901 1.00 83.50 81 LYS A C 1
ATOM 632 O O . LYS A 1 81 ? 11.179 7.436 -4.496 1.00 83.50 81 LYS A O 1
ATOM 637 N N . CYS A 1 82 ? 9.468 6.003 -4.227 1.00 76.88 82 CYS A N 1
ATOM 638 C CA . CYS A 1 82 ? 10.017 5.388 -3.024 1.00 76.88 82 CYS A CA 1
ATOM 639 C C . CYS A 1 82 ? 11.189 4.444 -3.339 1.00 76.88 82 CYS A C 1
ATOM 641 O O . CYS A 1 82 ? 11.915 4.081 -2.416 1.00 76.88 82 CYS A O 1
ATOM 643 N N . GLY A 1 83 ? 11.388 4.085 -4.617 1.00 64.31 83 GLY A N 1
ATOM 644 C CA . GLY A 1 83 ? 12.576 3.394 -5.118 1.00 64.31 83 GLY A CA 1
ATOM 645 C C . GLY A 1 83 ? 12.808 2.034 -4.470 1.00 64.31 83 GLY A C 1
ATOM 646 O O . GLY A 1 83 ? 13.952 1.621 -4.316 1.00 64.31 83 GLY A O 1
ATOM 647 N N . ASN A 1 84 ? 11.746 1.381 -3.997 1.00 70.06 84 ASN A N 1
ATOM 648 C CA . ASN A 1 84 ? 11.877 0.195 -3.170 1.00 70.06 84 ASN A CA 1
ATOM 649 C C . ASN A 1 84 ? 10.936 -0.903 -3.649 1.00 70.06 84 ASN A C 1
ATOM 651 O O . ASN A 1 84 ? 9.720 -0.809 -3.476 1.00 70.06 84 ASN A O 1
ATOM 655 N N . GLU A 1 85 ? 11.527 -1.971 -4.181 1.00 74.38 85 GLU A N 1
ATOM 656 C CA . GLU A 1 85 ? 10.811 -3.174 -4.603 1.00 74.38 85 GLU A CA 1
ATOM 657 C C . GLU A 1 85 ? 10.001 -3.824 -3.476 1.00 74.38 85 GLU A C 1
ATOM 659 O O . GLU A 1 85 ? 9.072 -4.574 -3.739 1.00 74.38 85 GLU A O 1
ATOM 664 N N . LYS A 1 86 ? 10.264 -3.480 -2.207 1.00 75.38 86 LYS A N 1
ATOM 665 C CA . LYS A 1 86 ? 9.460 -3.929 -1.059 1.00 75.38 86 LYS A CA 1
ATOM 666 C C . LYS A 1 86 ? 7.990 -3.499 -1.110 1.00 75.38 86 LYS A C 1
ATOM 668 O O . LYS A 1 86 ? 7.207 -4.018 -0.326 1.00 75.38 86 LYS A O 1
ATOM 673 N N . PHE A 1 87 ? 7.628 -2.522 -1.942 1.00 75.19 87 PHE A N 1
ATOM 674 C CA . PHE A 1 87 ? 6.230 -2.121 -2.136 1.00 75.19 87 PHE A CA 1
ATOM 675 C C . PHE A 1 87 ? 5.568 -2.809 -3.329 1.00 75.19 87 PHE A C 1
ATOM 677 O O . PHE A 1 87 ? 4.388 -2.571 -3.581 1.00 75.19 87 PHE A O 1
ATOM 684 N N . MET A 1 88 ? 6.324 -3.619 -4.070 1.00 84.50 88 MET A N 1
ATOM 685 C CA . MET A 1 88 ? 5.788 -4.445 -5.135 1.00 84.50 88 MET A CA 1
ATOM 686 C C . MET A 1 88 ? 5.258 -5.743 -4.551 1.00 84.50 88 MET A C 1
ATOM 688 O O . MET A 1 88 ? 5.738 -6.233 -3.525 1.00 84.50 88 MET A O 1
ATOM 692 N N . LEU A 1 89 ? 4.249 -6.289 -5.213 1.00 84.00 89 LEU A N 1
ATOM 693 C CA . LEU A 1 89 ? 3.843 -7.648 -4.928 1.00 84.00 89 LEU A CA 1
ATOM 694 C C . LEU A 1 89 ? 4.999 -8.586 -5.283 1.00 84.00 89 LEU A C 1
ATOM 696 O O . LEU A 1 89 ? 5.795 -8.309 -6.172 1.00 84.00 89 LEU A O 1
ATOM 700 N N . LYS A 1 90 ? 5.129 -9.672 -4.528 1.00 81.88 90 LYS A N 1
ATOM 701 C CA . LYS A 1 90 ? 6.122 -10.713 -4.790 1.00 81.88 90 LYS A CA 1
ATOM 702 C C . LYS A 1 90 ? 5.396 -11.923 -5.335 1.00 81.88 90 LYS A C 1
ATOM 704 O O . LYS A 1 90 ? 5.005 -12.801 -4.565 1.00 81.88 90 LYS A O 1
ATOM 709 N N . SER A 1 91 ? 5.152 -11.925 -6.637 1.00 81.31 91 SER A N 1
ATOM 710 C CA . SER A 1 91 ? 4.463 -13.016 -7.318 1.00 81.31 91 SER A CA 1
ATOM 711 C C . SER A 1 91 ? 5.314 -13.593 -8.430 1.00 81.31 91 SER A C 1
ATOM 713 O O . SER A 1 91 ? 6.205 -12.925 -8.951 1.00 81.31 91 SER A O 1
ATOM 715 N N . GLN A 1 92 ? 4.991 -14.822 -8.834 1.00 80.75 92 GLN A N 1
ATOM 716 C CA . GLN A 1 92 ? 5.612 -15.474 -9.984 1.00 80.75 92 GLN A CA 1
ATOM 717 C C . GLN A 1 92 ? 5.532 -14.612 -11.253 1.00 80.75 92 GLN A C 1
ATOM 719 O O . GLN A 1 92 ? 6.438 -14.666 -12.071 1.00 80.75 92 GLN A O 1
ATOM 724 N N . SER A 1 93 ? 4.490 -13.785 -11.401 1.00 79.44 93 SER A N 1
ATOM 725 C CA . SER A 1 93 ? 4.319 -12.928 -12.579 1.00 79.44 93 SER A CA 1
ATOM 726 C C . SER A 1 93 ? 5.373 -11.823 -12.684 1.00 79.44 93 SER A C 1
ATOM 728 O O . SER A 1 93 ? 5.671 -11.381 -13.788 1.00 79.44 93 SER A O 1
ATOM 730 N N . HIS A 1 94 ? 5.977 -11.408 -11.563 1.00 82.62 94 HIS A N 1
ATOM 731 C CA . HIS A 1 94 ? 7.102 -10.467 -11.563 1.00 82.62 94 HIS A CA 1
ATOM 732 C C . HIS A 1 94 ? 8.434 -11.160 -11.839 1.00 82.62 94 HIS A C 1
ATOM 734 O O . HIS A 1 94 ? 9.368 -10.519 -12.324 1.00 82.62 94 HIS A O 1
ATOM 740 N N . PHE A 1 95 ? 8.530 -12.462 -11.550 1.00 77.06 95 PHE A N 1
ATOM 741 C CA . PHE A 1 95 ? 9.715 -13.258 -11.849 1.00 77.06 95 PHE A CA 1
ATOM 742 C C . PHE A 1 95 ? 9.830 -13.472 -13.356 1.00 77.06 95 PHE A C 1
ATOM 744 O O . PHE A 1 95 ? 9.017 -14.153 -13.969 1.00 77.06 95 PHE A O 1
ATOM 751 N N . GLY A 1 96 ? 10.861 -12.876 -13.952 1.00 81.19 96 GLY A N 1
ATOM 752 C CA . GLY A 1 96 ? 11.106 -12.923 -15.396 1.00 81.19 96 GLY A CA 1
ATOM 753 C C . GLY A 1 96 ? 10.661 -11.671 -16.150 1.00 81.19 96 GLY A C 1
ATOM 754 O O . GLY A 1 96 ? 10.939 -11.566 -17.342 1.00 81.19 96 GLY A O 1
ATOM 755 N N . MET A 1 97 ? 10.035 -10.699 -15.478 1.00 89.75 97 MET A N 1
ATOM 756 C CA . MET A 1 97 ? 9.863 -9.370 -16.065 1.00 89.75 97 MET A CA 1
ATOM 757 C C . MET A 1 97 ? 11.210 -8.651 -16.165 1.00 89.75 97 MET A C 1
ATOM 759 O O . MET A 1 97 ? 12.115 -8.883 -15.358 1.00 89.75 97 MET A O 1
ATOM 763 N N . ALA A 1 98 ? 11.318 -7.736 -17.128 1.00 92.31 98 ALA A N 1
ATOM 764 C CA . ALA A 1 98 ? 12.465 -6.845 -17.229 1.00 92.31 98 ALA A CA 1
ATOM 765 C C . ALA A 1 98 ? 12.692 -6.071 -15.921 1.00 92.31 98 ALA A C 1
ATOM 767 O O . ALA A 1 98 ? 11.748 -5.787 -15.172 1.00 92.31 98 ALA A O 1
ATOM 768 N N . ASP A 1 99 ? 13.946 -5.698 -15.658 1.00 91.19 99 ASP A N 1
ATOM 769 C CA . ASP A 1 99 ? 14.316 -4.922 -14.473 1.00 91.19 99 ASP A CA 1
ATOM 770 C C . ASP A 1 99 ? 13.946 -3.434 -14.614 1.00 91.19 99 ASP A C 1
ATOM 772 O O . ASP A 1 99 ? 14.786 -2.538 -14.573 1.00 91.19 99 ASP A O 1
ATOM 776 N N . ASP A 1 100 ? 12.653 -3.172 -14.811 1.00 92.75 100 ASP A N 1
ATOM 777 C CA . ASP A 1 100 ? 12.067 -1.840 -14.880 1.00 92.75 100 ASP A CA 1
ATOM 778 C C . ASP A 1 100 ? 11.017 -1.658 -13.780 1.00 92.75 100 ASP A C 1
ATOM 780 O O . ASP A 1 100 ? 10.007 -2.362 -13.689 1.00 92.75 100 ASP A O 1
ATOM 784 N N . LEU A 1 101 ? 11.256 -0.665 -12.927 1.00 91.56 101 LEU A N 1
ATOM 785 C CA . LEU A 1 101 ? 10.437 -0.424 -11.745 1.00 91.56 101 LEU A CA 1
ATOM 786 C C . LEU A 1 101 ? 9.005 0.022 -12.083 1.00 91.56 101 LEU A C 1
ATOM 788 O O . LEU A 1 101 ? 8.087 -0.260 -11.316 1.00 91.56 101 LEU A O 1
ATOM 792 N N . LEU A 1 102 ? 8.786 0.728 -13.199 1.00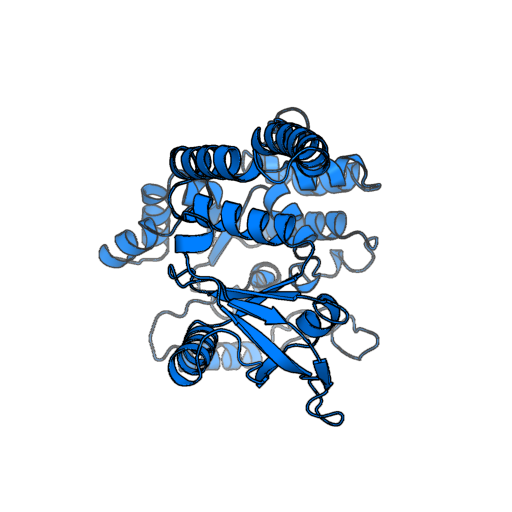 93.75 102 LEU A N 1
ATOM 793 C CA . LEU A 1 102 ? 7.443 1.163 -13.596 1.00 93.75 102 LEU A CA 1
ATOM 794 C C . LEU A 1 102 ? 6.646 0.017 -14.210 1.00 93.75 102 LEU A C 1
ATOM 796 O O . LEU A 1 102 ? 5.451 -0.087 -13.932 1.00 93.75 102 LEU A O 1
ATOM 800 N N . LEU A 1 103 ? 7.301 -0.846 -14.984 1.00 94.69 103 LEU A N 1
ATOM 801 C CA . LEU A 1 103 ? 6.718 -2.073 -15.509 1.00 94.69 103 LEU A CA 1
ATOM 802 C C . LEU A 1 103 ? 6.289 -3.006 -14.377 1.00 94.69 103 LEU A C 1
ATOM 804 O O . LEU A 1 103 ? 5.112 -3.362 -14.289 1.00 94.69 103 LEU A O 1
ATOM 808 N N . LYS A 1 104 ? 7.201 -3.322 -13.451 1.00 93.31 104 LYS A N 1
ATOM 809 C CA . LYS A 1 104 ? 6.895 -4.168 -12.290 1.00 93.31 104 LYS A CA 1
ATOM 810 C C . LYS A 1 104 ? 5.805 -3.549 -11.396 1.00 93.31 104 LYS A C 1
ATOM 812 O O . LYS A 1 104 ? 4.920 -4.258 -10.915 1.00 93.31 104 LYS A O 1
ATOM 817 N N . ALA A 1 105 ? 5.792 -2.221 -11.226 1.00 93.44 105 ALA A N 1
ATOM 818 C CA . ALA A 1 105 ? 4.726 -1.523 -10.499 1.00 93.44 105 ALA A CA 1
ATOM 819 C C . ALA A 1 105 ? 3.360 -1.614 -11.206 1.00 93.44 105 ALA A C 1
ATOM 821 O O . ALA A 1 105 ? 2.336 -1.786 -10.543 1.00 93.44 105 ALA A O 1
ATOM 822 N N . ALA A 1 106 ? 3.329 -1.517 -12.538 1.00 94.81 106 ALA A N 1
ATOM 823 C CA . ALA A 1 106 ? 2.116 -1.690 -13.335 1.00 94.81 106 ALA A CA 1
ATOM 824 C C . ALA A 1 106 ? 1.574 -3.119 -13.244 1.00 94.81 106 ALA A C 1
ATOM 826 O O . ALA A 1 106 ? 0.377 -3.303 -13.025 1.00 94.81 106 ALA A O 1
ATOM 827 N N . ALA A 1 107 ? 2.457 -4.115 -13.328 1.00 94.50 107 ALA A N 1
ATOM 828 C CA . ALA A 1 107 ? 2.104 -5.516 -13.141 1.00 94.50 107 ALA A CA 1
ATOM 829 C C . ALA A 1 107 ? 1.574 -5.784 -11.727 1.00 94.50 107 ALA A C 1
ATOM 831 O O . ALA A 1 107 ? 0.536 -6.414 -11.577 1.00 94.50 107 ALA A O 1
ATOM 832 N N . THR A 1 108 ? 2.223 -5.240 -10.691 1.00 93.25 108 THR A N 1
ATOM 833 C CA . THR A 1 108 ? 1.737 -5.295 -9.300 1.00 93.25 108 THR A CA 1
ATOM 834 C C . THR A 1 108 ? 0.320 -4.725 -9.174 1.00 93.25 108 THR A C 1
ATOM 836 O O . THR A 1 108 ? -0.553 -5.335 -8.554 1.00 93.25 108 THR A O 1
ATOM 839 N N . TRP A 1 109 ? 0.068 -3.553 -9.763 1.00 94.75 109 TRP A N 1
ATOM 840 C CA . TRP A 1 109 ? -1.255 -2.932 -9.716 1.00 94.75 109 TRP A CA 1
ATOM 841 C C . TRP A 1 109 ? -2.305 -3.799 -10.421 1.00 94.75 109 TRP A C 1
ATOM 843 O O . TRP A 1 109 ? -3.368 -4.051 -9.852 1.00 94.75 109 TRP A O 1
ATOM 853 N N . LYS A 1 110 ? -1.982 -4.304 -11.620 1.00 95.31 110 LYS A N 1
ATOM 854 C CA . LYS A 1 110 ? -2.852 -5.204 -12.383 1.00 95.31 110 LYS A CA 1
ATOM 855 C C . LYS A 1 110 ? -3.165 -6.477 -11.602 1.00 95.31 110 LYS A C 1
ATOM 857 O O . LYS A 1 110 ? -4.326 -6.829 -11.467 1.00 95.31 110 LYS A O 1
ATOM 862 N N . GLU A 1 111 ? -2.153 -7.153 -11.072 1.00 94.31 111 GLU A N 1
ATOM 863 C CA . GLU A 1 111 ? -2.326 -8.416 -10.353 1.00 94.31 111 GLU A CA 1
ATOM 864 C C . GLU A 1 111 ? -3.185 -8.246 -9.094 1.00 94.31 111 GLU A C 1
ATOM 866 O O . GLU A 1 111 ? -4.036 -9.089 -8.806 1.00 94.31 111 GLU A O 1
ATOM 871 N N . SER A 1 112 ? -3.015 -7.130 -8.376 1.00 93.94 112 SER A N 1
ATOM 872 C CA . SER A 1 112 ? -3.869 -6.783 -7.232 1.00 93.94 112 SER A CA 1
ATOM 873 C C . SER A 1 112 ? -5.332 -6.645 -7.657 1.00 93.94 112 SER A C 1
ATOM 875 O O . SER A 1 112 ? -6.230 -7.153 -6.986 1.00 93.94 112 SER A O 1
ATOM 877 N N . PHE A 1 113 ? -5.567 -5.960 -8.780 1.00 95.62 113 PHE A N 1
ATOM 878 C CA . PHE A 1 113 ? -6.896 -5.749 -9.342 1.00 95.62 113 PHE A CA 1
ATOM 879 C C . PHE A 1 113 ? -7.524 -7.067 -9.813 1.00 95.62 113 PHE A C 1
ATOM 881 O O . PHE A 1 113 ? -8.620 -7.415 -9.382 1.00 95.62 113 PHE A O 1
ATOM 888 N N . ASP A 1 114 ? -6.804 -7.851 -10.612 1.00 95.50 114 ASP A N 1
ATOM 889 C CA . ASP A 1 114 ? -7.263 -9.152 -11.102 1.00 95.50 114 ASP A CA 1
ATOM 890 C C . ASP A 1 114 ? -7.575 -10.107 -9.939 1.00 95.50 114 ASP A C 1
ATOM 892 O O . ASP A 1 114 ? -8.591 -10.802 -9.951 1.00 95.50 114 ASP A O 1
ATOM 896 N N . THR A 1 115 ? -6.732 -10.115 -8.901 1.00 94.25 115 THR A N 1
ATOM 897 C CA . THR A 1 115 ? -6.948 -10.941 -7.706 1.00 94.25 115 THR A CA 1
ATOM 898 C C . THR A 1 115 ? -8.194 -10.507 -6.948 1.00 94.25 115 THR A C 1
ATOM 900 O O . THR A 1 115 ? -8.987 -11.361 -6.570 1.00 94.25 115 THR A O 1
ATOM 903 N N . TYR A 1 116 ? -8.445 -9.204 -6.793 1.00 95.88 116 TYR A N 1
ATOM 904 C CA . TYR A 1 116 ? -9.720 -8.747 -6.239 1.00 95.88 116 TYR A CA 1
ATOM 905 C C . TYR A 1 116 ? -10.911 -9.285 -7.043 1.00 95.88 116 TYR A C 1
ATOM 907 O O . TYR A 1 116 ? -11.844 -9.825 -6.460 1.00 95.88 116 TYR A O 1
ATOM 915 N N . HIS A 1 117 ? -10.885 -9.187 -8.374 1.00 96.44 117 HIS A N 1
ATOM 916 C CA . HIS A 1 117 ? -12.002 -9.653 -9.201 1.00 96.44 117 HIS A CA 1
ATOM 917 C C . HIS A 1 117 ? -12.224 -11.163 -9.126 1.00 96.44 117 HIS A C 1
ATOM 919 O O . HIS A 1 117 ? -13.373 -11.601 -9.183 1.00 96.44 117 HIS A O 1
ATOM 925 N N . ARG A 1 118 ? -11.146 -11.938 -8.986 1.00 96.44 118 ARG A N 1
ATOM 926 C CA . ARG A 1 118 ? -11.204 -13.394 -8.853 1.00 96.44 118 ARG A CA 1
ATOM 927 C C . ARG A 1 118 ? -11.732 -13.840 -7.489 1.00 96.44 118 ARG A C 1
ATOM 929 O O . ARG A 1 118 ? -12.519 -14.775 -7.438 1.00 96.44 118 ARG A O 1
ATOM 936 N N . GLU A 1 119 ? -11.304 -13.185 -6.411 1.00 95.88 119 GLU A N 1
ATOM 937 C CA . GLU A 1 119 ? -11.547 -13.657 -5.038 1.00 95.88 119 GLU A CA 1
ATOM 938 C C . GLU A 1 119 ? -12.730 -12.966 -4.335 1.00 95.88 119 GLU A C 1
ATOM 940 O O . GLU A 1 119 ? -13.195 -13.448 -3.300 1.00 95.88 119 GLU A O 1
ATOM 945 N N . LYS A 1 120 ? -13.214 -11.823 -4.849 1.00 96.12 120 LYS A N 1
ATOM 946 C CA . LYS A 1 120 ? -14.257 -11.034 -4.175 1.00 96.12 120 LYS A CA 1
ATOM 947 C C . LYS A 1 120 ? -15.524 -11.850 -3.905 1.00 96.12 120 LYS A C 1
ATOM 949 O O . LYS A 1 120 ? -16.015 -12.595 -4.751 1.00 96.12 120 LYS A O 1
ATOM 954 N N . ASN A 1 121 ? -16.111 -11.620 -2.736 1.00 96.06 121 ASN A N 1
ATOM 955 C CA . ASN A 1 121 ? -17.408 -12.162 -2.338 1.00 96.06 121 ASN A CA 1
ATOM 956 C C . ASN A 1 121 ? -18.185 -11.126 -1.498 1.00 96.06 121 ASN A C 1
ATOM 958 O O . ASN A 1 121 ? -17.820 -9.952 -1.480 1.00 96.06 121 ASN A O 1
ATOM 962 N N . ALA A 1 122 ? -19.263 -11.532 -0.821 1.00 96.94 122 ALA A N 1
ATOM 963 C CA . ALA A 1 122 ? -20.097 -10.623 -0.025 1.00 96.94 122 ALA A CA 1
ATOM 964 C C . ALA A 1 122 ? -19.348 -9.933 1.135 1.00 96.94 122 ALA A C 1
ATOM 966 O O . ALA A 1 122 ? -19.724 -8.834 1.532 1.00 96.94 122 ALA A O 1
ATOM 967 N N . ASN A 1 123 ? -18.262 -10.533 1.630 1.00 97.81 123 ASN A N 1
ATOM 968 C CA . ASN A 1 123 ? -17.425 -9.989 2.701 1.00 97.81 123 ASN A CA 1
ATOM 969 C C . ASN A 1 123 ? -16.321 -9.064 2.171 1.00 97.81 123 ASN A C 1
ATOM 971 O O . ASN A 1 123 ? -15.361 -8.779 2.885 1.00 97.81 123 ASN A O 1
ATOM 975 N N . TRP A 1 124 ? -16.405 -8.620 0.917 1.00 97.94 124 TRP A N 1
ATOM 976 C CA . TRP A 1 124 ? -15.402 -7.769 0.289 1.00 97.94 124 TRP A CA 1
ATOM 977 C C . TRP A 1 124 ? -16.009 -6.445 -0.147 1.00 97.94 124 TRP A C 1
ATOM 979 O O . TRP A 1 124 ? -17.045 -6.406 -0.808 1.00 97.94 124 TRP A O 1
ATOM 989 N N . ILE A 1 125 ? -15.302 -5.359 0.147 1.00 97.81 125 ILE A N 1
ATOM 990 C CA . ILE A 1 125 ? -15.606 -4.034 -0.380 1.00 97.81 125 ILE A CA 1
ATOM 991 C C . ILE A 1 125 ? -14.362 -3.444 -1.031 1.00 97.81 125 ILE A C 1
ATOM 993 O O . ILE A 1 125 ? -13.249 -3.541 -0.508 1.00 97.81 125 ILE A O 1
ATOM 997 N N . MET A 1 126 ? -14.551 -2.808 -2.180 1.00 97.56 126 MET A N 1
ATOM 998 C CA . MET A 1 126 ? -13.529 -1.970 -2.787 1.00 97.56 126 MET A CA 1
ATOM 999 C C . MET A 1 126 ? -13.789 -0.513 -2.429 1.00 97.56 126 MET A C 1
ATOM 1001 O O . MET A 1 126 ? -14.904 -0.023 -2.582 1.00 97.56 126 MET A O 1
ATOM 1005 N N . VAL A 1 127 ? -12.743 0.186 -1.999 1.00 97.50 127 VAL A N 1
ATOM 1006 C CA . VAL A 1 127 ? -12.801 1.603 -1.637 1.00 97.50 127 VAL A CA 1
ATOM 1007 C C . VAL A 1 127 ? -11.763 2.358 -2.454 1.00 97.50 127 VAL A C 1
ATOM 1009 O O . VAL A 1 127 ? -10.570 2.046 -2.386 1.00 97.50 127 VAL A O 1
ATOM 1012 N N . LYS A 1 128 ? -12.191 3.356 -3.232 1.00 95.69 128 LYS A N 1
ATOM 1013 C CA . LYS A 1 128 ? -11.256 4.219 -3.960 1.00 95.69 128 LYS A CA 1
ATOM 1014 C C . LYS A 1 128 ? -10.685 5.261 -3.011 1.00 95.69 128 LYS A C 1
ATOM 1016 O O . LYS A 1 128 ? -11.409 5.908 -2.260 1.00 95.69 128 LYS A O 1
ATOM 1021 N N . TYR A 1 129 ? -9.376 5.457 -3.074 1.00 94.19 129 TYR A N 1
ATOM 1022 C CA . TYR A 1 129 ? -8.685 6.505 -2.332 1.00 94.19 129 TYR A CA 1
ATOM 1023 C C . TYR A 1 129 ? -9.269 7.885 -2.641 1.00 94.19 129 TYR A C 1
ATOM 1025 O O . TYR A 1 129 ? -9.437 8.700 -1.742 1.00 94.19 129 TYR A O 1
ATOM 1033 N N . GLU A 1 130 ? -9.580 8.141 -3.911 1.00 92.19 130 GLU A N 1
ATOM 1034 C CA . GLU A 1 130 ? -10.158 9.403 -4.356 1.00 92.19 130 GLU A CA 1
ATOM 1035 C C . GLU A 1 130 ? -11.524 9.650 -3.701 1.00 92.19 130 GLU A C 1
ATOM 1037 O O . GLU A 1 130 ? -11.753 10.756 -3.228 1.00 92.19 130 GLU A O 1
ATOM 1042 N N . ASP A 1 131 ? -12.373 8.632 -3.560 1.00 94.00 131 ASP A N 1
ATOM 1043 C CA . ASP A 1 131 ? -13.676 8.771 -2.894 1.00 94.00 131 ASP A CA 1
ATOM 1044 C C . ASP A 1 131 ? -13.489 9.069 -1.397 1.00 94.00 131 ASP A C 1
ATOM 1046 O O . ASP A 1 131 ? -14.109 9.978 -0.854 1.00 94.00 131 ASP A O 1
ATOM 1050 N N . VAL A 1 132 ? -12.524 8.413 -0.738 1.00 93.25 132 VAL A N 1
ATOM 1051 C CA . VAL A 1 132 ? -12.167 8.719 0.662 1.00 93.25 132 VAL A CA 1
ATOM 1052 C C . VAL A 1 132 ? -11.682 10.161 0.824 1.00 93.25 132 VAL A C 1
ATOM 1054 O O . VAL A 1 132 ? -11.906 10.765 1.870 1.00 93.25 132 VAL A O 1
ATOM 1057 N N . VAL A 1 133 ? -11.013 10.731 -0.177 1.00 89.44 133 VAL A N 1
ATOM 1058 C CA . VAL A 1 133 ? -10.477 12.099 -0.127 1.00 89.44 133 VAL A CA 1
ATOM 1059 C C . VAL A 1 133 ? -11.530 13.145 -0.499 1.00 89.44 133 VAL A C 1
ATOM 1061 O O . VAL A 1 133 ? -11.645 14.160 0.187 1.00 89.44 133 VAL A O 1
ATOM 1064 N N . PHE A 1 134 ? -12.286 12.930 -1.572 1.00 88.19 134 PHE A N 1
ATOM 1065 C CA . PHE A 1 134 ? -13.191 13.932 -2.135 1.00 88.19 134 PHE A CA 1
ATOM 1066 C C . PHE A 1 134 ? -14.630 13.812 -1.622 1.00 88.19 134 PHE A C 1
ATOM 1068 O O . PHE A 1 134 ? -15.315 14.828 -1.557 1.00 88.19 134 PHE A O 1
ATOM 1075 N N . ASP A 1 135 ? -15.057 12.622 -1.195 1.00 91.62 135 ASP A N 1
ATOM 1076 C CA . ASP A 1 135 ? -16.388 12.337 -0.646 1.00 91.62 135 ASP A CA 1
ATOM 1077 C C . ASP A 1 135 ? -16.284 11.523 0.659 1.00 91.62 135 ASP A C 1
ATOM 1079 O O . ASP A 1 135 ? -16.808 10.417 0.822 1.00 91.62 135 ASP A O 1
ATOM 1083 N N . THR A 1 136 ? -15.492 12.056 1.592 1.00 91.88 136 THR A N 1
ATOM 1084 C CA . THR A 1 136 ? -15.063 11.343 2.802 1.00 91.88 136 THR A CA 1
ATOM 1085 C C . THR A 1 136 ? -16.223 10.876 3.667 1.00 91.88 136 THR A C 1
ATOM 1087 O O . THR A 1 136 ? -16.232 9.723 4.081 1.00 91.88 136 THR A O 1
ATOM 1090 N N . GLU A 1 137 ? -17.178 11.755 3.969 1.00 91.69 137 GLU A N 1
ATOM 1091 C CA . GLU A 1 137 ? -18.255 11.458 4.918 1.00 91.69 137 GLU A CA 1
ATOM 1092 C C . GLU A 1 137 ? -19.137 10.318 4.404 1.00 91.69 137 GLU A C 1
ATOM 1094 O O . GLU A 1 137 ? -19.339 9.325 5.106 1.00 91.69 137 GLU A O 1
ATOM 1099 N N . GLN A 1 138 ? -19.576 10.399 3.147 1.00 94.56 138 GLN A N 1
ATOM 1100 C CA . GLN A 1 138 ? -20.394 9.362 2.528 1.00 94.56 138 GLN A CA 1
ATOM 1101 C C . GLN A 1 138 ? -19.620 8.048 2.374 1.00 94.56 138 GLN A C 1
ATOM 1103 O O . GLN A 1 138 ? -20.146 6.974 2.686 1.00 94.56 138 GLN A O 1
ATOM 1108 N N . THR A 1 139 ? -18.360 8.118 1.932 1.00 95.69 139 THR A N 1
ATOM 1109 C CA . THR A 1 139 ? -17.510 6.934 1.743 1.00 95.69 139 THR A CA 1
ATOM 1110 C C . THR A 1 139 ? -17.243 6.221 3.067 1.00 95.69 139 THR A C 1
ATOM 1112 O O . THR A 1 139 ? -17.384 4.999 3.147 1.00 95.69 139 THR A O 1
ATOM 1115 N N . LEU A 1 140 ? -16.897 6.965 4.122 1.00 96.12 140 LEU A N 1
ATOM 1116 C CA . LEU A 1 140 ? -16.650 6.393 5.444 1.00 96.12 140 LEU A CA 1
ATOM 1117 C C . LEU A 1 140 ? -17.933 5.877 6.095 1.00 96.12 140 LEU A C 1
ATOM 1119 O O . LEU A 1 140 ? -17.886 4.813 6.701 1.00 96.12 140 LEU A O 1
ATOM 1123 N N . THR A 1 141 ? -19.074 6.544 5.913 1.00 96.25 141 THR A N 1
ATOM 1124 C CA . THR A 1 141 ? -20.376 6.048 6.394 1.00 96.25 141 THR A CA 1
ATOM 1125 C C . THR A 1 141 ? -20.703 4.685 5.783 1.00 96.25 141 THR A C 1
ATOM 1127 O O . THR A 1 141 ? -21.042 3.738 6.495 1.00 96.25 141 THR A O 1
ATOM 1130 N N . ASN A 1 142 ? -20.530 4.544 4.466 1.00 97.12 142 ASN A N 1
ATOM 1131 C CA . ASN A 1 142 ? -20.747 3.275 3.770 1.00 97.12 142 ASN A CA 1
ATOM 1132 C C . ASN A 1 142 ? -19.769 2.190 4.240 1.00 97.12 142 ASN A C 1
ATOM 1134 O O . ASN A 1 142 ? -20.167 1.042 4.437 1.00 97.12 142 ASN A O 1
ATOM 1138 N N . LEU A 1 143 ? -18.501 2.556 4.449 1.00 97.25 143 LEU A N 1
ATOM 1139 C CA . LEU A 1 143 ? -17.485 1.634 4.946 1.00 97.25 143 LEU A CA 1
ATOM 1140 C C . LEU A 1 143 ? -17.772 1.182 6.385 1.00 97.25 143 LEU A C 1
ATOM 1142 O O . LEU A 1 143 ? -17.645 -0.000 6.674 1.00 97.25 143 LEU A O 1
ATOM 1146 N N . PHE A 1 144 ? -18.186 2.085 7.274 1.00 96.94 144 PHE A N 1
ATOM 1147 C CA . PHE A 1 144 ? -18.545 1.759 8.659 1.00 96.94 144 PHE A CA 1
ATOM 1148 C C . PHE A 1 144 ? -19.741 0.816 8.710 1.00 96.94 144 PHE A C 1
ATOM 1150 O O . PHE A 1 144 ? -19.695 -0.186 9.418 1.00 96.94 144 PHE A O 1
ATOM 1157 N N . LYS A 1 145 ? -20.762 1.078 7.886 1.00 97.50 145 LYS A N 1
ATOM 1158 C CA . LYS A 1 145 ? -21.908 0.181 7.730 1.00 97.50 145 LYS A CA 1
ATOM 1159 C C . LYS A 1 145 ? -21.483 -1.207 7.248 1.00 97.50 145 LYS A C 1
ATOM 1161 O O . LYS A 1 145 ? -21.926 -2.201 7.806 1.00 97.50 145 LYS A O 1
ATOM 1166 N N . PHE A 1 146 ? -20.625 -1.284 6.230 1.00 98.06 146 PHE A N 1
ATOM 1167 C CA . PHE A 1 146 ? -20.098 -2.561 5.737 1.00 98.06 146 PHE A CA 1
ATOM 1168 C C . PHE A 1 146 ? -19.291 -3.305 6.808 1.00 98.06 146 PHE A C 1
ATOM 1170 O O . PHE A 1 146 ? -19.405 -4.519 6.933 1.00 98.06 146 PHE A O 1
ATOM 1177 N N . LEU A 1 147 ? -18.487 -2.575 7.582 1.00 96.81 147 LEU A N 1
ATOM 1178 C CA . LEU A 1 147 ? -17.668 -3.128 8.656 1.00 96.81 147 LEU A CA 1
ATOM 1179 C C . LEU A 1 147 ? -18.460 -3.450 9.924 1.00 96.81 147 LEU A C 1
ATO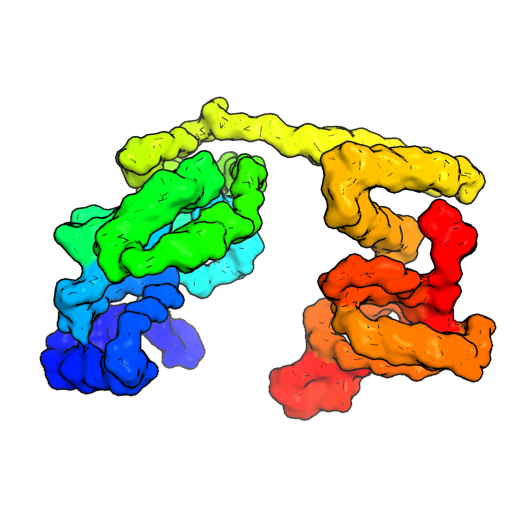M 1181 O O . LEU A 1 147 ? -17.854 -3.954 10.867 1.00 96.81 147 LEU A O 1
ATOM 1185 N N . ASP A 1 148 ? -19.759 -3.149 9.972 1.00 96.31 148 ASP A N 1
ATOM 1186 C CA . ASP A 1 148 ? -20.575 -3.240 11.181 1.00 96.31 148 ASP A CA 1
ATOM 1187 C C . ASP A 1 148 ? -19.887 -2.516 12.356 1.00 96.31 148 ASP A C 1
ATOM 1189 O O . ASP A 1 148 ? -19.447 -3.119 13.341 1.00 96.31 148 ASP A O 1
ATOM 1193 N N . ILE A 1 149 ? -19.622 -1.221 12.157 1.00 94.94 149 ILE A N 1
ATOM 1194 C CA . ILE A 1 149 ? -19.090 -0.295 13.165 1.00 94.94 149 ILE A CA 1
ATOM 1195 C C . ILE A 1 149 ? -20.159 0.764 13.426 1.00 94.94 149 ILE A C 1
ATOM 1197 O O . ILE A 1 149 ? -20.342 1.670 12.613 1.00 94.94 149 ILE A O 1
ATOM 1201 N N . ASP A 1 150 ? -20.825 0.660 14.573 1.00 93.69 150 ASP A N 1
ATOM 1202 C CA . ASP A 1 150 ? -21.827 1.624 15.039 1.00 93.69 150 ASP A CA 1
ATOM 1203 C C . ASP A 1 150 ? -21.228 2.541 16.116 1.00 93.69 150 ASP A C 1
ATOM 1205 O O . ASP A 1 150 ? -21.515 2.431 17.306 1.00 93.69 150 ASP A O 1
ATOM 1209 N N . ASP A 1 151 ? -20.293 3.397 15.693 1.00 93.75 151 ASP A N 1
ATOM 1210 C CA . ASP A 1 151 ? -19.653 4.392 16.559 1.00 93.75 151 ASP A CA 1
ATOM 1211 C C . ASP A 1 151 ? -19.533 5.747 15.828 1.00 93.75 151 ASP A C 1
ATOM 1213 O O . ASP A 1 151 ? -18.615 5.957 15.017 1.00 93.75 151 ASP A O 1
ATOM 1217 N N . PRO A 1 152 ? -20.461 6.686 16.097 1.00 92.81 152 PRO A N 1
ATOM 1218 C CA . PRO A 1 152 ? -20.448 8.018 15.498 1.00 92.81 152 PRO A CA 1
ATOM 1219 C C . PRO A 1 152 ? -19.204 8.848 15.846 1.00 92.81 152 PRO A C 1
ATOM 1221 O O . PRO A 1 152 ? -18.797 9.711 15.060 1.00 92.81 152 PRO A O 1
ATOM 1224 N N . GLU A 1 153 ? -18.578 8.613 17.003 1.00 95.06 153 GLU A N 1
ATOM 1225 C CA . GLU A 1 153 ? -17.381 9.345 17.417 1.00 95.06 153 GLU A CA 1
ATOM 1226 C C . GLU A 1 153 ? -16.188 8.953 16.542 1.00 95.06 153 GLU A C 1
ATOM 1228 O O . GLU A 1 153 ? -15.481 9.825 16.022 1.00 95.06 153 GLU A O 1
ATOM 1233 N N . TYR A 1 154 ? -16.010 7.655 16.283 1.00 92.31 154 TYR A N 1
ATOM 1234 C CA . TYR A 1 154 ? -14.968 7.183 15.371 1.00 92.31 154 TYR A CA 1
ATOM 1235 C C . TYR A 1 154 ? -15.164 7.669 13.940 1.00 92.31 154 TYR A C 1
ATOM 1237 O O . TYR A 1 154 ? -14.184 8.068 13.303 1.00 92.31 154 TYR A O 1
ATOM 1245 N N . LEU A 1 155 ? -16.402 7.705 13.441 1.00 93.06 155 LEU A N 1
ATOM 1246 C CA . LEU A 1 155 ? -16.688 8.253 12.114 1.00 93.06 155 LEU A CA 1
ATOM 1247 C C . LEU A 1 155 ? -16.291 9.736 12.028 1.00 93.06 155 LEU A C 1
ATOM 1249 O O . LEU A 1 155 ? -15.647 10.163 11.063 1.00 93.06 155 LEU A O 1
ATOM 1253 N N . ASN A 1 156 ? -16.608 10.517 13.063 1.00 93.81 156 ASN A N 1
ATOM 1254 C CA . ASN A 1 156 ? -16.255 11.932 13.153 1.00 93.81 156 ASN A CA 1
ATOM 1255 C C . ASN A 1 156 ? -14.733 12.155 13.216 1.00 93.81 156 ASN A C 1
ATOM 1257 O O . ASN A 1 156 ? -14.214 13.061 12.562 1.00 93.81 156 ASN A O 1
ATOM 1261 N N . ILE A 1 157 ? -13.999 11.330 13.971 1.00 93.81 157 ILE A N 1
ATOM 1262 C CA . ILE A 1 157 ? -12.529 11.390 14.028 1.00 93.81 157 ILE A CA 1
ATOM 1263 C C . ILE A 1 157 ? -11.930 11.044 12.659 1.00 93.81 157 ILE A C 1
ATOM 1265 O O . ILE A 1 157 ? -11.095 11.791 12.144 1.00 93.81 157 ILE A O 1
ATOM 1269 N N . ALA A 1 158 ? -12.375 9.946 12.045 1.00 90.38 158 ALA A N 1
ATOM 1270 C CA . ALA A 1 158 ? -11.866 9.487 10.755 1.00 90.38 158 ALA A CA 1
ATOM 1271 C C . ALA A 1 158 ? -12.111 10.513 9.633 1.00 90.38 158 ALA A C 1
ATOM 1273 O O . ALA A 1 158 ? -11.238 10.741 8.794 1.00 90.38 158 ALA A O 1
ATOM 1274 N N . SER A 1 159 ? -13.252 11.207 9.665 1.00 90.38 159 SER A N 1
ATOM 1275 C CA . SER A 1 159 ? -13.621 12.224 8.670 1.00 90.38 159 SER A CA 1
ATOM 1276 C C . SER A 1 159 ? -12.745 13.485 8.707 1.00 90.38 159 SER A C 1
ATOM 1278 O O . SER A 1 159 ? -12.712 14.246 7.737 1.00 90.38 159 SER A O 1
ATOM 1280 N N . LYS A 1 160 ? -12.007 13.702 9.805 1.00 90.56 160 LYS A N 1
ATOM 1281 C CA . LYS A 1 160 ? -11.131 14.868 10.025 1.00 90.56 160 LYS A CA 1
ATOM 1282 C C . LYS A 1 160 ? -9.670 14.634 9.635 1.00 90.56 160 LYS A C 1
ATOM 1284 O O . LYS A 1 160 ? -8.862 15.554 9.758 1.00 90.56 160 LYS A O 1
ATOM 1289 N N . ILE A 1 161 ? -9.306 13.432 9.184 1.00 81.75 161 ILE A N 1
ATOM 1290 C CA . ILE A 1 161 ? -7.924 13.117 8.800 1.00 81.75 161 ILE A CA 1
ATOM 1291 C C . ILE A 1 161 ? -7.479 14.044 7.647 1.00 81.75 161 ILE A C 1
ATOM 1293 O O . ILE A 1 161 ? -8.239 14.220 6.691 1.00 81.75 161 ILE A O 1
ATOM 1297 N N . PRO A 1 162 ? -6.264 14.637 7.705 1.00 78.56 162 PRO A N 1
ATOM 1298 C CA . PRO A 1 162 ? -5.761 15.522 6.658 1.00 78.56 162 PRO A CA 1
ATOM 1299 C C . PRO A 1 162 ? -5.779 14.879 5.270 1.00 78.56 162 PRO A C 1
ATOM 1301 O O . PRO A 1 162 ? -5.418 13.714 5.095 1.00 78.56 162 PRO A O 1
ATOM 1304 N N . LYS A 1 163 ? -6.169 15.677 4.274 1.00 77.56 163 LYS A N 1
ATOM 1305 C CA . LYS A 1 163 ? -6.421 15.223 2.905 1.00 77.56 163 LYS A CA 1
ATOM 1306 C C . LYS A 1 163 ? -5.413 15.847 1.953 1.00 77.56 163 LYS A C 1
ATOM 1308 O O . LYS A 1 163 ? -5.232 17.064 1.948 1.00 77.56 163 LYS A O 1
ATOM 1313 N N . ASP A 1 164 ? -4.789 15.023 1.119 1.00 76.50 164 ASP A N 1
ATOM 1314 C CA . ASP A 1 164 ? -3.984 15.517 0.005 1.00 76.50 164 ASP A CA 1
ATOM 1315 C C . ASP A 1 164 ? -4.875 15.673 -1.228 1.00 76.50 164 ASP A C 1
ATOM 1317 O O . ASP A 1 164 ? -5.144 14.715 -1.947 1.00 76.50 164 ASP A O 1
ATOM 1321 N N . LEU A 1 165 ? -5.347 16.898 -1.459 1.00 74.94 165 LEU A N 1
ATOM 1322 C CA . LEU A 1 165 ? -6.157 17.236 -2.632 1.00 74.94 165 LEU A CA 1
ATOM 1323 C C . LEU A 1 165 ? -5.297 17.431 -3.896 1.00 74.94 165 LEU A C 1
ATOM 1325 O O . LEU A 1 165 ? -5.830 17.571 -4.997 1.00 74.94 165 LEU A O 1
ATOM 1329 N N . ASN A 1 166 ? -3.964 17.446 -3.771 1.00 74.56 166 ASN A N 1
ATOM 1330 C CA . ASN A 1 166 ? -3.051 17.782 -4.858 1.00 74.56 166 ASN A CA 1
ATOM 1331 C C . ASN A 1 166 ? -2.496 16.535 -5.551 1.00 74.56 166 ASN A C 1
ATOM 1333 O O . ASN A 1 166 ? -1.342 16.132 -5.388 1.00 74.56 166 ASN A O 1
ATOM 1337 N N . HIS A 1 167 ? -3.289 15.977 -6.459 1.00 71.06 167 HIS A N 1
ATOM 1338 C CA . HIS A 1 167 ? -2.838 14.884 -7.312 1.00 71.06 167 HIS A CA 1
ATOM 1339 C C . HIS A 1 167 ? -1.980 15.407 -8.474 1.00 71.06 167 HIS A C 1
ATOM 1341 O O . HIS A 1 167 ? -2.483 15.910 -9.477 1.00 71.06 167 HIS A O 1
ATOM 1347 N N . SER A 1 168 ? -0.653 15.277 -8.362 1.00 80.50 168 SER A N 1
ATOM 1348 C CA . SER A 1 168 ? 0.277 15.578 -9.460 1.00 80.50 168 SER A CA 1
ATOM 1349 C C . SER A 1 168 ? 0.832 14.304 -10.097 1.00 80.50 168 SER A C 1
ATOM 1351 O O . SER A 1 168 ? 1.638 13.586 -9.495 1.00 80.50 168 SER A O 1
ATOM 1353 N N . TYR A 1 169 ? 0.456 14.079 -11.358 1.00 83.44 169 TYR A N 1
ATOM 1354 C CA . TYR A 1 169 ? 0.927 12.963 -12.191 1.00 83.44 169 TYR A CA 1
ATOM 1355 C C . TYR A 1 169 ? 2.178 13.299 -13.013 1.00 83.44 169 TYR A C 1
ATOM 1357 O O . TYR A 1 169 ? 2.712 12.449 -13.724 1.00 83.44 169 TYR A O 1
ATOM 1365 N N . TYR A 1 170 ? 2.662 14.542 -12.939 1.00 83.00 170 TYR A N 1
ATOM 1366 C CA . TYR A 1 170 ? 3.677 15.059 -13.860 1.00 83.00 170 TYR A CA 1
ATOM 1367 C C . TYR A 1 170 ? 4.961 14.220 -13.883 1.00 83.00 170 TYR A C 1
ATOM 1369 O O . TYR A 1 170 ? 5.541 13.996 -14.947 1.00 83.00 170 TYR A O 1
ATOM 1377 N N . TRP A 1 171 ? 5.426 13.761 -12.716 1.00 89.25 171 TRP A N 1
ATOM 1378 C CA . TRP A 1 171 ? 6.664 12.988 -12.645 1.00 89.25 171 TRP A CA 1
ATOM 1379 C C . TRP A 1 171 ? 6.505 11.635 -13.337 1.00 89.25 171 TRP A C 1
ATOM 1381 O O . TRP A 1 171 ? 7.283 11.342 -14.241 1.00 89.25 171 TRP A O 1
ATOM 1391 N N . VAL A 1 172 ? 5.482 10.851 -12.977 1.00 90.62 172 VAL A N 1
ATOM 1392 C CA . VAL A 1 172 ? 5.291 9.510 -13.554 1.00 90.62 172 VAL A CA 1
ATOM 1393 C C . VAL A 1 172 ? 4.970 9.582 -15.040 1.00 90.62 172 VAL A C 1
ATOM 1395 O O . VAL A 1 172 ? 5.531 8.819 -15.811 1.00 90.62 172 VAL A O 1
ATOM 1398 N N . GLN A 1 173 ? 4.193 10.573 -15.482 1.00 88.19 173 GLN A N 1
ATOM 1399 C CA . GLN A 1 173 ? 3.961 10.810 -16.908 1.00 88.19 173 GLN A CA 1
ATOM 1400 C C . GLN A 1 173 ? 5.263 11.075 -17.665 1.00 88.19 173 GLN A C 1
ATOM 1402 O O . GLN A 1 173 ? 5.466 10.548 -18.756 1.00 88.19 173 GLN A O 1
ATOM 1407 N N . LYS A 1 174 ? 6.155 11.903 -17.103 1.00 90.19 174 LYS A N 1
ATOM 1408 C CA . LYS A 1 174 ? 7.452 12.198 -17.721 1.00 90.19 174 LYS A CA 1
ATOM 1409 C C . LYS A 1 174 ? 8.322 10.945 -17.818 1.00 90.19 174 LYS A C 1
ATOM 1411 O O . LYS A 1 174 ? 9.019 10.806 -18.818 1.00 90.19 174 LYS A O 1
ATOM 1416 N N . GLN A 1 175 ? 8.293 10.080 -16.802 1.00 91.94 175 GLN A N 1
ATOM 1417 C CA . GLN A 1 175 ? 9.023 8.814 -16.841 1.00 91.94 175 GLN A CA 1
ATOM 1418 C C . GLN A 1 175 ? 8.413 7.859 -17.870 1.00 91.94 175 GLN A C 1
ATOM 1420 O O . GLN A 1 175 ? 9.129 7.388 -18.743 1.00 91.94 175 GLN A O 1
ATOM 1425 N N . LEU A 1 176 ? 7.090 7.669 -17.857 1.00 91.81 176 LEU A N 1
ATOM 1426 C CA . LEU A 1 176 ? 6.387 6.786 -18.792 1.00 91.81 176 LEU A CA 1
ATOM 1427 C C . LEU A 1 176 ? 6.584 7.185 -20.256 1.00 91.81 176 LEU A C 1
ATOM 1429 O O . LEU A 1 176 ? 6.779 6.316 -21.090 1.00 91.81 176 LEU A O 1
ATOM 1433 N N . LYS A 1 177 ? 6.602 8.486 -20.580 1.00 91.19 177 LYS A N 1
ATOM 1434 C CA . LYS A 1 177 ? 6.863 8.971 -21.952 1.00 91.19 177 LYS A CA 1
ATOM 1435 C C . LYS A 1 177 ? 8.244 8.592 -22.499 1.00 91.19 177 LYS A C 1
ATOM 1437 O O . LYS A 1 177 ? 8.463 8.712 -23.697 1.00 91.19 177 LYS A O 1
ATOM 1442 N N . LYS A 1 178 ? 9.190 8.246 -21.625 1.00 93.00 178 LYS A N 1
ATOM 1443 C CA . LYS A 1 178 ? 10.564 7.871 -21.982 1.00 93.00 178 LYS A CA 1
ATOM 1444 C C . LYS A 1 178 ? 10.861 6.397 -21.716 1.00 93.00 178 LYS A C 1
ATOM 1446 O O . LYS A 1 178 ? 11.985 5.973 -21.946 1.00 93.00 178 LYS A O 1
ATOM 1451 N N . ASN A 1 179 ? 9.899 5.668 -21.161 1.00 95.12 179 ASN A N 1
ATOM 1452 C CA . ASN A 1 179 ? 10.085 4.295 -20.736 1.00 95.12 179 ASN A CA 1
ATOM 1453 C C . ASN A 1 179 ? 9.930 3.365 -21.944 1.00 95.12 179 ASN A C 1
ATOM 1455 O O . ASN A 1 179 ? 8.980 3.513 -22.713 1.00 95.12 179 ASN A O 1
ATOM 1459 N N . GLU A 1 180 ? 10.848 2.417 -22.108 1.00 97.50 180 GLU A N 1
ATOM 1460 C CA . GLU A 1 180 ? 10.822 1.470 -23.228 1.00 97.50 180 GLU A CA 1
ATOM 1461 C C . GLU A 1 180 ? 9.582 0.554 -23.197 1.00 97.50 180 GLU A C 1
ATOM 1463 O O . GLU A 1 180 ? 9.035 0.221 -24.248 1.00 97.50 180 GLU A O 1
ATOM 1468 N N . TYR A 1 181 ? 9.046 0.271 -22.004 1.00 96.81 181 TYR A N 1
ATOM 1469 C CA . TYR A 1 181 ? 7.853 -0.550 -21.774 1.00 96.81 181 TYR A CA 1
ATOM 1470 C C . TYR A 1 181 ? 6.553 0.264 -21.713 1.00 96.81 181 TYR A C 1
ATOM 1472 O O . TYR A 1 181 ? 5.537 -0.218 -21.213 1.00 96.81 181 TYR A O 1
ATOM 1480 N N . GLN A 1 182 ? 6.526 1.507 -22.212 1.00 95.31 182 GLN A N 1
ATOM 1481 C CA . GLN A 1 182 ? 5.357 2.393 -22.093 1.00 95.31 182 GLN A CA 1
ATOM 1482 C C . GLN A 1 182 ? 4.042 1.734 -22.547 1.00 95.31 182 GLN A C 1
ATOM 1484 O O . GLN A 1 182 ? 3.026 1.853 -21.858 1.00 95.31 182 GLN A O 1
ATOM 1489 N N . LYS A 1 183 ? 4.044 1.070 -23.710 1.00 95.19 183 LYS A N 1
ATOM 1490 C CA . LYS A 1 183 ? 2.843 0.425 -24.271 1.00 95.19 183 LYS A CA 1
ATOM 1491 C C . LYS A 1 183 ? 2.376 -0.744 -23.408 1.00 95.19 183 LYS A C 1
ATOM 1493 O O . LYS A 1 183 ? 1.179 -0.893 -23.177 1.00 95.19 183 LYS A O 1
ATOM 1498 N N . GLU A 1 184 ? 3.316 -1.537 -22.910 1.00 96.62 184 GLU A N 1
ATOM 1499 C CA . GLU A 1 184 ? 3.030 -2.672 -22.038 1.00 96.62 184 GLU A CA 1
ATOM 1500 C C . GLU A 1 184 ? 2.449 -2.191 -20.706 1.00 96.62 184 GLU A C 1
ATOM 1502 O O . GLU A 1 184 ? 1.354 -2.609 -20.334 1.00 96.62 184 GLU A O 1
ATOM 1507 N N . ILE A 1 185 ? 3.088 -1.207 -20.063 1.00 95.75 185 ILE A N 1
ATOM 1508 C CA . ILE A 1 185 ? 2.590 -0.565 -18.838 1.00 95.75 185 ILE A CA 1
ATOM 1509 C C . ILE A 1 185 ? 1.162 -0.045 -19.027 1.00 95.75 185 ILE A C 1
ATOM 1511 O O . ILE A 1 185 ? 0.304 -0.273 -18.175 1.00 95.75 185 ILE A O 1
ATOM 1515 N N . GLN A 1 186 ? 0.895 0.643 -20.141 1.00 94.38 186 GLN A N 1
ATOM 1516 C CA . GLN A 1 186 ? -0.449 1.119 -20.471 1.00 94.38 186 GLN A CA 1
ATOM 1517 C C . GLN A 1 186 ? -1.441 -0.033 -20.589 1.00 94.38 186 GLN A C 1
ATOM 1519 O O . GLN A 1 186 ? -2.529 0.049 -20.026 1.00 94.38 186 GLN A O 1
ATOM 1524 N N . SER A 1 187 ? -1.069 -1.101 -21.293 1.00 95.25 187 SER A N 1
ATOM 1525 C CA . SER A 1 187 ? -1.945 -2.251 -21.502 1.00 95.25 187 SER A CA 1
ATOM 1526 C C . SER A 1 187 ? -2.304 -2.958 -20.190 1.00 95.25 187 SER A C 1
ATOM 1528 O O . SER A 1 187 ? -3.468 -3.297 -19.986 1.00 95.25 187 SER A O 1
ATOM 1530 N N . LEU A 1 188 ? -1.339 -3.086 -19.268 1.00 96.00 188 LEU A N 1
ATOM 1531 C CA . LEU A 1 188 ? -1.521 -3.761 -17.983 1.00 96.00 188 LEU A CA 1
ATOM 1532 C C . LEU A 1 188 ? -2.588 -3.075 -17.125 1.00 96.00 188 LEU A C 1
ATOM 1534 O O . LEU A 1 188 ? -3.402 -3.741 -16.490 1.00 96.00 188 LEU A O 1
ATOM 1538 N N . VAL A 1 189 ? -2.611 -1.743 -17.115 1.00 95.62 189 VAL A N 1
ATOM 1539 C CA . VAL A 1 189 ? -3.499 -0.982 -16.222 1.00 95.62 189 VAL A CA 1
ATOM 1540 C C . VAL A 1 189 ? -4.771 -0.477 -16.901 1.00 95.62 189 VAL A C 1
ATOM 1542 O O . VAL A 1 189 ? -5.700 -0.078 -16.205 1.00 95.62 189 VAL A O 1
ATOM 1545 N N . ALA A 1 190 ? -4.852 -0.494 -18.236 1.00 94.44 190 ALA A N 1
ATOM 1546 C CA . ALA A 1 190 ? -5.957 0.114 -18.982 1.00 94.44 190 ALA A CA 1
ATOM 1547 C C . ALA A 1 190 ? -7.334 -0.471 -18.639 1.00 94.44 190 ALA A C 1
ATOM 1549 O O . ALA A 1 190 ? -8.298 0.287 -18.525 1.00 94.44 190 ALA A O 1
ATOM 1550 N N . VAL A 1 191 ? -7.432 -1.797 -18.485 1.00 95.19 191 VAL A N 1
ATOM 1551 C CA . VAL A 1 191 ? -8.707 -2.475 -18.192 1.00 95.19 191 VAL A CA 1
ATOM 1552 C C . VAL A 1 191 ? -9.224 -2.049 -16.823 1.00 95.19 191 VAL A C 1
ATOM 1554 O O . VAL A 1 191 ? -10.290 -1.443 -16.739 1.00 95.19 191 VAL A O 1
ATOM 1557 N N . GLY A 1 192 ? -8.427 -2.255 -15.772 1.00 95.75 192 GLY A N 1
ATOM 1558 C CA . GLY A 1 192 ? -8.836 -1.880 -14.421 1.00 95.75 192 GLY A CA 1
ATOM 1559 C C . GLY A 1 192 ? -9.033 -0.373 -14.260 1.00 95.75 192 GLY A C 1
ATOM 1560 O O . GLY A 1 192 ? -9.949 0.054 -13.568 1.00 95.75 192 GLY A O 1
ATOM 1561 N N . ALA A 1 193 ? -8.221 0.459 -14.924 1.00 95.31 193 ALA A N 1
ATOM 1562 C CA . ALA A 1 193 ? -8.420 1.905 -14.903 1.00 95.31 193 ALA A CA 1
ATOM 1563 C C . ALA A 1 193 ? -9.805 2.275 -15.443 1.00 95.31 193 ALA A C 1
ATOM 1565 O O . ALA A 1 193 ? -10.539 3.008 -14.786 1.00 95.31 193 ALA A O 1
ATOM 1566 N N . ARG A 1 194 ? -10.186 1.715 -16.596 1.00 95.12 194 ARG A N 1
ATOM 1567 C CA . ARG A 1 194 ? -11.489 1.956 -17.217 1.00 95.12 194 ARG A CA 1
ATOM 1568 C C . ARG A 1 194 ? -12.639 1.478 -16.336 1.00 95.12 194 ARG A C 1
ATOM 1570 O O . ARG A 1 194 ? -13.590 2.229 -16.151 1.00 95.12 194 ARG A O 1
ATOM 1577 N N . GLU A 1 195 ? -12.549 0.270 -15.783 1.00 96.38 195 GLU A N 1
ATOM 1578 C CA . GLU A 1 195 ? -13.581 -0.280 -14.892 1.00 96.38 195 GLU A CA 1
ATOM 1579 C C . GLU A 1 195 ? -13.775 0.570 -13.633 1.00 96.38 195 GLU A C 1
ATOM 1581 O O . GLU A 1 195 ? -14.896 0.760 -13.165 1.00 96.38 195 GLU A O 1
ATOM 1586 N N . LEU A 1 196 ? -12.693 1.154 -13.118 1.00 95.25 196 LEU A N 1
ATOM 1587 C CA . LEU A 1 196 ? -12.736 2.059 -11.973 1.00 95.25 196 LEU A CA 1
ATOM 1588 C C . LEU A 1 196 ? -13.105 3.501 -12.346 1.00 95.25 196 LEU A C 1
ATOM 1590 O O . LEU A 1 196 ? -13.167 4.353 -11.457 1.00 95.25 196 LEU A O 1
ATOM 1594 N N . GLY A 1 197 ? -13.373 3.793 -13.620 1.00 94.25 197 GLY A N 1
ATOM 1595 C CA . GLY A 1 197 ? -13.688 5.141 -14.097 1.00 94.25 197 GLY A CA 1
ATOM 1596 C C . GLY A 1 197 ? -12.496 6.102 -14.069 1.00 94.25 197 GLY A C 1
ATOM 1597 O O . GLY A 1 197 ? -12.685 7.316 -14.070 1.00 94.25 197 GLY A O 1
ATOM 1598 N N . TYR A 1 198 ? -11.268 5.586 -14.022 1.00 92.06 198 TYR A N 1
ATOM 1599 C CA . TYR A 1 198 ? -10.060 6.389 -14.152 1.00 92.06 198 TYR A CA 1
ATOM 1600 C C . TYR A 1 198 ? -9.711 6.614 -15.621 1.00 92.06 198 TYR A C 1
ATOM 1602 O O . TYR A 1 198 ? -9.613 5.677 -16.417 1.00 92.06 198 TYR A O 1
ATOM 1610 N N . ASP A 1 199 ? -9.422 7.865 -15.961 1.00 85.38 199 ASP A N 1
ATOM 1611 C CA . ASP A 1 199 ? -8.852 8.202 -17.256 1.00 85.38 199 ASP A CA 1
ATOM 1612 C C . ASP A 1 199 ? -7.338 7.959 -17.250 1.00 85.38 199 ASP A C 1
ATOM 1614 O O . ASP A 1 199 ? -6.552 8.731 -16.696 1.00 85.38 199 ASP A O 1
ATOM 1618 N N . PHE A 1 200 ? -6.919 6.866 -17.885 1.00 82.38 200 PHE A N 1
ATOM 1619 C CA . PHE A 1 200 ? -5.503 6.545 -18.056 1.00 82.38 200 PHE A CA 1
ATOM 1620 C C . PHE A 1 200 ? -4.893 7.111 -19.348 1.00 82.38 200 PHE A C 1
ATOM 1622 O O . PHE A 1 200 ? -3.724 6.861 -19.655 1.00 82.38 200 PHE A O 1
ATOM 1629 N N . SER A 1 201 ? -5.657 7.863 -20.141 1.00 76.69 201 SER A N 1
ATOM 1630 C CA . SER A 1 201 ? -5.138 8.450 -21.367 1.00 76.69 201 SER A CA 1
ATOM 1631 C C . SER A 1 201 ? -4.124 9.557 -21.050 1.00 76.69 201 SER A C 1
ATOM 1633 O O . SER A 1 201 ? -4.291 10.397 -20.164 1.00 76.69 201 SER A O 1
ATOM 1635 N N . PHE A 1 202 ? -3.034 9.597 -21.815 1.00 67.31 202 PHE A N 1
ATOM 1636 C CA . PHE A 1 202 ? -1.985 10.609 -21.643 1.00 67.31 202 PHE A CA 1
ATOM 1637 C C . PHE A 1 202 ? -2.438 12.028 -22.023 1.00 67.31 202 PHE A C 1
ATOM 1639 O O . PHE A 1 202 ? -1.719 12.988 -21.738 1.00 67.31 202 PHE A O 1
ATOM 1646 N N . ASN A 1 203 ? -3.603 12.154 -22.664 1.00 62.75 203 ASN A N 1
ATOM 1647 C CA . ASN A 1 203 ? -4.085 13.393 -23.262 1.00 62.75 203 ASN A CA 1
ATOM 1648 C C . ASN A 1 203 ? -4.934 14.235 -22.298 1.00 62.75 203 ASN A C 1
ATOM 1650 O O . ASN A 1 203 ? -4.937 15.457 -22.418 1.00 62.75 203 ASN A O 1
ATOM 1654 N N . HIS A 1 204 ? -5.607 13.617 -21.325 1.00 54.62 204 HIS A N 1
ATOM 1655 C CA . HIS A 1 204 ? -6.583 14.304 -20.465 1.00 54.62 204 HIS A CA 1
ATOM 1656 C C . HIS A 1 204 ? -6.077 14.630 -19.059 1.00 54.62 204 HIS A C 1
ATOM 1658 O O . HIS A 1 204 ? -6.635 15.472 -18.355 1.00 54.62 204 HIS A O 1
ATOM 1664 N N . LEU A 1 205 ? -4.963 14.032 -18.651 1.00 54.97 205 LEU A N 1
ATOM 1665 C CA . LEU A 1 205 ? -4.385 14.262 -17.337 1.00 54.97 205 LEU A CA 1
ATOM 1666 C C . LEU A 1 205 ? -3.573 15.555 -17.333 1.00 54.97 205 LEU A C 1
ATOM 1668 O O . LEU A 1 205 ? -2.369 15.538 -17.590 1.00 54.97 205 LEU A O 1
ATOM 1672 N N . ASN A 1 206 ? -4.277 16.655 -17.055 1.00 48.41 206 ASN A N 1
ATOM 1673 C CA . ASN A 1 206 ? -3.820 18.033 -16.876 1.00 48.41 206 ASN A CA 1
ATOM 1674 C C . ASN A 1 206 ? -2.290 18.150 -16.719 1.00 48.41 206 ASN A C 1
ATOM 1676 O O . ASN A 1 206 ? -1.740 18.182 -15.618 1.00 48.41 206 ASN A O 1
ATOM 1680 N N . THR A 1 207 ? -1.576 18.242 -17.845 1.00 45.03 207 THR A N 1
ATOM 1681 C CA . THR A 1 207 ? -0.116 18.421 -17.876 1.00 45.03 207 THR A CA 1
ATOM 1682 C C . THR A 1 207 ? 0.289 19.835 -17.486 1.00 45.03 207 THR A C 1
ATOM 1684 O O . THR A 1 207 ? 1.450 20.215 -17.685 1.00 45.03 207 THR A O 1
ATOM 1687 N N . LYS A 1 208 ? -0.644 20.646 -16.963 1.00 43.53 208 LYS A N 1
ATOM 1688 C CA . LYS A 1 208 ? -0.311 21.891 -16.288 1.00 43.53 208 LYS A CA 1
ATOM 1689 C C . LYS A 1 208 ? 0.615 21.505 -15.143 1.00 43.53 208 LYS A C 1
ATOM 1691 O O . LYS A 1 208 ? 0.183 21.125 -14.060 1.00 43.53 208 LYS A O 1
ATOM 1696 N N . ARG A 1 209 ? 1.928 21.576 -15.420 1.00 44.19 209 ARG A N 1
ATOM 1697 C CA . ARG A 1 209 ? 2.978 21.673 -14.406 1.00 44.19 209 ARG A CA 1
ATOM 1698 C C . ARG A 1 209 ? 2.381 22.550 -13.317 1.00 44.19 209 ARG A C 1
ATOM 1700 O O . ARG A 1 209 ? 1.904 23.625 -13.696 1.00 44.19 209 ARG A O 1
ATOM 1707 N N . PRO A 1 210 ? 2.390 22.126 -12.039 1.00 45.88 210 PRO A N 1
ATOM 1708 C CA . PRO A 1 210 ? 1.954 22.996 -10.960 1.00 45.88 210 PRO A CA 1
ATOM 1709 C C . PRO A 1 210 ? 2.548 24.370 -11.250 1.00 45.88 210 PRO A C 1
ATOM 1711 O O . PRO A 1 210 ? 3.759 24.457 -11.495 1.00 45.88 210 PRO A O 1
ATOM 1714 N N . SER A 1 211 ? 1.708 25.399 -11.380 1.00 44.44 211 SER A N 1
ATOM 1715 C CA . SER A 1 211 ? 2.117 26.759 -11.777 1.00 44.44 211 SER A CA 1
ATOM 1716 C C . SER A 1 211 ? 3.332 27.241 -10.968 1.00 44.44 211 SER A C 1
ATOM 1718 O O . SER A 1 211 ? 4.190 27.964 -11.476 1.00 44.44 211 SER A O 1
ATOM 1720 N N . PHE A 1 212 ? 3.471 26.685 -9.765 1.00 40.41 212 PHE A N 1
ATOM 1721 C CA . PHE A 1 212 ? 4.625 26.692 -8.881 1.00 40.41 212 PHE A CA 1
ATOM 1722 C C . PHE A 1 212 ? 6.000 26.464 -9.538 1.00 40.41 212 PHE A C 1
ATOM 1724 O O . PHE A 1 212 ? 6.954 27.134 -9.170 1.00 40.41 212 PHE A O 1
ATOM 1731 N N . TRP A 1 213 ? 6.156 25.570 -10.523 1.00 36.41 213 TRP A N 1
ATOM 1732 C CA . TRP A 1 213 ? 7.467 25.288 -11.142 1.00 36.41 213 TRP A CA 1
ATOM 1733 C C . TRP A 1 213 ? 7.867 26.294 -12.226 1.00 36.41 213 TRP A C 1
ATOM 1735 O O . TRP A 1 213 ? 9.057 26.553 -12.412 1.00 36.41 213 TRP A O 1
ATOM 1745 N N . HIS A 1 214 ? 6.903 26.871 -12.949 1.00 39.00 214 HIS A N 1
ATOM 1746 C CA . HIS A 1 214 ? 7.188 27.960 -13.892 1.00 39.00 214 HIS A CA 1
ATOM 1747 C C . HIS A 1 214 ? 7.456 29.267 -13.143 1.00 39.00 214 HIS A C 1
ATOM 1749 O O . HIS A 1 214 ? 8.405 29.976 -13.479 1.00 39.00 214 HIS A O 1
ATOM 1755 N N . GLN A 1 215 ? 6.709 29.521 -12.065 1.00 41.22 215 GLN A N 1
ATOM 1756 C CA . GLN A 1 215 ? 7.005 30.613 -11.141 1.00 41.22 215 GLN A CA 1
ATOM 1757 C C . GLN A 1 215 ? 8.344 30.381 -10.431 1.00 41.22 215 GLN A C 1
ATOM 1759 O O . GLN A 1 215 ? 9.179 31.273 -10.432 1.00 41.22 215 GLN A O 1
ATOM 1764 N N . GLY A 1 216 ? 8.631 29.164 -9.966 1.00 40.78 216 GLY A N 1
ATOM 1765 C CA . GLY A 1 216 ? 9.892 28.792 -9.323 1.00 40.78 216 GLY A CA 1
ATOM 1766 C C . GLY A 1 216 ? 11.118 28.899 -10.232 1.00 40.78 216 GLY A C 1
ATOM 1767 O O . GLY A 1 216 ? 12.164 29.331 -9.770 1.00 40.78 216 GLY A O 1
ATOM 1768 N N . LYS A 1 217 ? 11.019 28.591 -11.535 1.00 40.25 217 LYS A N 1
ATOM 1769 C CA . LYS A 1 217 ? 12.120 28.822 -12.495 1.00 40.25 217 LYS A CA 1
ATOM 1770 C C . LYS A 1 217 ? 12.315 30.297 -12.836 1.00 40.25 217 LYS A C 1
ATOM 1772 O O . LYS A 1 217 ? 13.458 30.719 -12.984 1.00 40.25 217 LYS A O 1
ATOM 1777 N N . SER A 1 218 ? 11.236 31.073 -12.952 1.00 44.62 218 SER A N 1
ATOM 1778 C CA . SER A 1 218 ? 11.318 32.532 -13.113 1.00 44.62 218 SER A CA 1
ATOM 1779 C C . SER A 1 218 ? 11.961 33.174 -11.885 1.00 44.62 218 SER A C 1
ATOM 1781 O O . SER A 1 218 ? 12.888 33.965 -12.015 1.00 44.62 218 SER A O 1
ATOM 1783 N N . VAL A 1 219 ? 11.530 32.756 -10.695 1.00 42.50 219 VAL A N 1
ATOM 1784 C CA . VAL A 1 219 ? 12.062 33.184 -9.401 1.00 42.50 219 VAL A CA 1
ATOM 1785 C C . VAL A 1 219 ? 13.505 32.721 -9.233 1.00 42.50 219 VAL A C 1
ATOM 1787 O O . VAL A 1 219 ? 14.333 33.534 -8.873 1.00 42.50 219 VAL A O 1
ATOM 1790 N N . HIS A 1 220 ? 13.863 31.486 -9.590 1.00 40.78 220 HIS A N 1
ATOM 1791 C CA . HIS A 1 220 ? 15.246 31.009 -9.545 1.00 40.78 220 HIS A CA 1
ATOM 1792 C C . HIS A 1 220 ? 16.145 31.819 -10.487 1.00 40.78 220 HIS A C 1
ATOM 1794 O O . HIS A 1 220 ? 17.150 32.351 -10.045 1.00 40.78 220 HIS A O 1
ATOM 1800 N N . LYS A 1 221 ? 15.748 32.023 -11.751 1.00 47.84 221 LYS A N 1
ATOM 1801 C CA . LYS A 1 221 ? 16.520 32.811 -12.729 1.00 47.84 221 LYS A CA 1
ATOM 1802 C C . LYS A 1 221 ? 16.641 34.289 -12.326 1.00 47.84 221 LYS A C 1
ATOM 1804 O O . LYS A 1 221 ? 17.661 34.912 -12.610 1.00 47.84 221 LYS A O 1
ATOM 1809 N N . GLN A 1 222 ? 15.633 34.842 -11.645 1.00 49.19 222 GLN A N 1
ATOM 1810 C CA . GLN A 1 222 ? 15.692 36.172 -11.031 1.00 49.19 222 GLN A CA 1
ATOM 1811 C C . GLN A 1 222 ? 16.604 36.177 -9.793 1.00 49.19 222 GLN A C 1
ATOM 1813 O O . GLN A 1 222 ? 17.482 37.023 -9.712 1.00 49.19 222 GLN A O 1
ATOM 1818 N N . ILE A 1 223 ? 16.490 35.199 -8.890 1.00 43.44 223 ILE A N 1
ATOM 1819 C CA . ILE A 1 223 ? 17.330 35.037 -7.694 1.00 43.44 223 ILE A CA 1
ATOM 1820 C C . ILE A 1 223 ? 18.803 34.889 -8.077 1.00 43.44 223 ILE A C 1
ATOM 1822 O O . ILE A 1 223 ? 19.625 35.588 -7.504 1.00 43.44 223 ILE A O 1
ATOM 1826 N N . THR A 1 224 ? 19.164 34.063 -9.065 1.00 43.75 224 THR A N 1
ATOM 1827 C CA . THR A 1 224 ? 20.566 33.884 -9.485 1.00 43.75 224 THR A CA 1
ATOM 1828 C C . THR A 1 224 ? 21.142 35.158 -10.111 1.00 43.75 224 THR A C 1
ATOM 1830 O O . THR A 1 224 ? 22.294 35.494 -9.862 1.00 43.75 224 THR A O 1
ATOM 1833 N N . LYS A 1 225 ? 20.330 35.908 -10.872 1.00 44.72 225 LYS A N 1
ATOM 1834 C CA . LYS A 1 225 ? 20.712 37.194 -11.488 1.00 44.72 225 LYS A CA 1
ATOM 1835 C C . LYS A 1 225 ? 20.810 38.345 -10.466 1.00 44.72 225 LYS A C 1
ATOM 1837 O O . LYS A 1 225 ? 21.495 39.337 -10.709 1.00 44.72 225 LYS A O 1
ATOM 1842 N N . ILE A 1 226 ? 20.122 38.221 -9.330 1.00 42.34 226 ILE A N 1
ATOM 1843 C CA . ILE A 1 226 ? 20.051 39.224 -8.252 1.00 42.34 226 ILE A CA 1
ATOM 1844 C C . ILE A 1 226 ? 21.073 38.934 -7.137 1.00 42.34 226 ILE A C 1
ATOM 1846 O O . ILE A 1 226 ? 21.693 39.856 -6.608 1.00 42.34 226 ILE A O 1
ATOM 1850 N N . ALA A 1 227 ? 21.311 37.660 -6.811 1.00 41.75 227 ALA A N 1
ATOM 1851 C CA . ALA A 1 227 ? 22.352 37.219 -5.880 1.00 41.75 227 ALA A CA 1
ATOM 1852 C C . ALA A 1 227 ? 23.750 37.623 -6.369 1.00 41.75 227 ALA A C 1
ATOM 1854 O O . ALA A 1 227 ? 24.606 37.984 -5.566 1.00 41.75 227 ALA A O 1
ATOM 1855 N N . SER A 1 228 ? 23.947 37.658 -7.690 1.00 45.41 228 SER A N 1
ATOM 1856 C CA . SER A 1 228 ? 25.167 38.167 -8.310 1.00 45.41 228 SER A CA 1
ATOM 1857 C C . SER A 1 228 ? 25.310 39.694 -8.259 1.00 45.41 228 SER A C 1
ATOM 1859 O O . SER A 1 228 ? 26.364 40.190 -8.642 1.00 45.41 228 SER A O 1
ATOM 1861 N N . SER A 1 229 ? 24.289 40.458 -7.831 1.00 42.28 229 SER A N 1
ATOM 1862 C CA . SER A 1 229 ? 24.278 41.922 -7.987 1.00 42.28 229 SER A CA 1
ATOM 1863 C C . SER A 1 229 ? 24.049 42.788 -6.735 1.00 42.28 229 SER A C 1
ATOM 1865 O O . SER A 1 229 ? 24.400 43.961 -6.815 1.00 42.28 229 SER A O 1
ATOM 1867 N N . ALA A 1 230 ? 23.579 42.320 -5.563 1.00 45.03 230 ALA A N 1
ATOM 1868 C CA . ALA A 1 230 ? 23.559 43.210 -4.377 1.00 45.03 230 ALA A CA 1
ATOM 1869 C C . ALA A 1 230 ? 23.333 42.552 -2.997 1.00 45.03 230 ALA A C 1
ATOM 1871 O O . ALA A 1 230 ? 22.252 42.048 -2.698 1.00 45.03 230 ALA A O 1
ATOM 1872 N N . LYS A 1 231 ? 24.273 42.771 -2.060 1.00 49.34 231 LYS A N 1
ATOM 1873 C CA . LYS A 1 231 ? 24.124 42.486 -0.610 1.00 49.34 231 LYS A CA 1
ATOM 1874 C C . LYS A 1 231 ? 23.070 43.351 0.114 1.00 49.34 231 LYS A C 1
ATOM 1876 O O . LYS A 1 231 ? 22.632 42.981 1.198 1.00 49.34 231 LYS A O 1
ATOM 1881 N N . LYS A 1 232 ? 22.652 44.497 -0.445 1.00 46.62 232 LYS A N 1
ATOM 1882 C CA . LYS A 1 232 ? 21.771 45.474 0.242 1.00 46.62 232 LYS A CA 1
ATOM 1883 C C . LYS A 1 232 ? 20.290 45.405 -0.173 1.00 46.62 232 LYS A C 1
ATOM 1885 O O . LYS A 1 232 ? 19.428 45.665 0.659 1.00 46.62 232 LYS A O 1
ATOM 1890 N N . GLN A 1 233 ? 19.975 44.993 -1.406 1.00 50.41 233 GLN A N 1
ATOM 1891 C CA . GLN A 1 233 ? 18.582 44.865 -1.882 1.00 50.41 233 GLN A CA 1
ATOM 1892 C C . GLN A 1 233 ? 17.926 43.524 -1.508 1.00 50.41 233 GLN A C 1
ATOM 1894 O O . GLN A 1 233 ? 16.700 43.439 -1.426 1.00 50.41 233 GLN A O 1
ATOM 1899 N N . ALA A 1 234 ? 18.727 42.500 -1.186 1.00 51.62 234 ALA A N 1
ATOM 1900 C CA . ALA A 1 234 ? 18.238 41.187 -0.769 1.00 51.62 234 ALA A CA 1
ATOM 1901 C C . ALA A 1 234 ? 17.282 41.270 0.435 1.00 51.62 234 ALA A C 1
ATOM 1903 O O . ALA A 1 234 ? 16.229 40.643 0.426 1.00 51.62 234 ALA A O 1
ATOM 1904 N N . LYS A 1 235 ? 17.575 42.115 1.435 1.00 47.97 235 LYS A N 1
ATOM 1905 C CA . LYS A 1 235 ? 16.776 42.217 2.673 1.00 47.97 235 LYS A CA 1
ATOM 1906 C C . LYS A 1 235 ? 15.340 42.705 2.422 1.00 47.97 235 LYS A C 1
ATOM 1908 O O . LYS A 1 235 ? 14.389 42.178 2.994 1.00 47.97 235 LYS A O 1
ATOM 1913 N N . GLN A 1 236 ? 15.168 43.676 1.525 1.00 52.97 236 GLN A N 1
ATOM 1914 C CA . GLN A 1 236 ? 13.857 44.246 1.196 1.00 52.97 236 GLN A CA 1
ATOM 1915 C C . GLN A 1 236 ? 13.014 43.281 0.347 1.00 52.97 236 GLN A C 1
ATOM 1917 O O . GLN A 1 236 ? 11.790 43.238 0.472 1.00 52.97 236 GLN A O 1
ATOM 1922 N N . TYR A 1 237 ? 13.677 42.470 -0.479 1.00 52.59 237 TYR A N 1
ATOM 1923 C CA . TYR A 1 237 ? 13.025 41.473 -1.320 1.00 52.59 237 TYR A CA 1
ATOM 1924 C C . TYR A 1 237 ? 12.655 40.204 -0.539 1.00 52.59 237 TYR A C 1
ATOM 1926 O O . TYR A 1 237 ? 11.555 39.689 -0.713 1.00 52.59 237 TYR A O 1
ATOM 1934 N N . ILE A 1 238 ? 13.508 39.769 0.398 1.00 52.38 238 ILE A N 1
ATOM 1935 C CA . ILE A 1 238 ? 13.221 38.698 1.369 1.00 52.38 238 ILE A CA 1
ATOM 1936 C C . ILE A 1 238 ? 11.948 39.020 2.147 1.00 52.38 238 ILE A C 1
ATOM 1938 O O . ILE A 1 238 ? 11.056 38.182 2.242 1.00 52.38 238 ILE A O 1
ATOM 1942 N N . LYS A 1 239 ? 11.818 40.264 2.625 1.00 53.81 239 LYS A N 1
ATOM 1943 C CA . LYS A 1 239 ? 10.613 40.726 3.320 1.00 53.81 239 LYS A CA 1
ATOM 1944 C C . LYS A 1 239 ? 9.360 40.585 2.449 1.00 53.81 239 LYS A C 1
ATOM 1946 O O . LYS A 1 239 ? 8.360 40.047 2.912 1.00 53.81 239 LYS A O 1
ATOM 1951 N N . LYS A 1 240 ? 9.421 41.000 1.177 1.00 57.22 240 LYS A N 1
ATOM 1952 C CA . LYS A 1 240 ? 8.295 40.864 0.234 1.00 57.22 240 LYS A CA 1
ATOM 1953 C C . LYS A 1 240 ? 7.975 39.405 -0.097 1.00 57.22 240 LYS A C 1
ATOM 1955 O O . LYS A 1 240 ? 6.805 39.058 -0.218 1.00 57.22 240 LYS A O 1
ATOM 1960 N N . MET A 1 241 ? 8.986 38.547 -0.209 1.00 54.69 241 MET A N 1
ATOM 1961 C CA . MET A 1 241 ? 8.801 37.129 -0.516 1.00 54.69 241 MET A CA 1
ATOM 1962 C C . MET A 1 241 ? 8.211 36.361 0.674 1.00 54.69 241 MET A C 1
ATOM 1964 O O . MET A 1 241 ? 7.279 35.591 0.484 1.00 54.69 241 MET A O 1
ATOM 1968 N N . LEU A 1 242 ? 8.674 36.624 1.902 1.00 51.28 242 LEU A N 1
ATOM 1969 C CA . LEU A 1 242 ? 8.091 36.064 3.128 1.00 51.28 242 LEU A CA 1
ATOM 1970 C C . LEU A 1 242 ? 6.642 36.521 3.317 1.00 51.28 242 LEU A C 1
ATOM 1972 O O . LEU A 1 242 ? 5.779 35.700 3.612 1.00 51.28 242 LEU A O 1
ATOM 1976 N N . GLN A 1 243 ? 6.355 37.804 3.067 1.00 55.97 243 GLN A N 1
ATOM 1977 C CA . GLN A 1 243 ? 4.988 38.334 3.065 1.00 55.97 243 GLN A CA 1
ATOM 1978 C C . GLN A 1 243 ? 4.106 37.646 2.017 1.00 55.97 243 GLN A C 1
ATOM 1980 O O . GLN A 1 243 ? 2.942 37.367 2.285 1.00 55.97 243 GLN A O 1
ATOM 1985 N N . TRP A 1 244 ? 4.651 37.344 0.837 1.00 55.75 244 TRP A N 1
ATOM 1986 C CA . TRP A 1 244 ? 3.936 36.637 -0.222 1.00 55.75 244 TRP A CA 1
ATOM 1987 C C . TRP A 1 244 ? 3.690 35.161 0.136 1.00 55.75 244 TRP A C 1
ATOM 1989 O O . TRP A 1 244 ? 2.552 34.705 0.073 1.00 55.75 244 TRP A O 1
ATOM 1999 N N . CYS A 1 245 ? 4.705 34.435 0.619 1.00 48.31 245 CYS A N 1
ATOM 2000 C CA . CYS A 1 245 ? 4.573 33.057 1.110 1.00 48.31 245 CYS A CA 1
ATOM 2001 C C . CYS A 1 245 ? 3.561 32.948 2.260 1.00 48.31 245 CYS A C 1
ATOM 2003 O O . CYS A 1 245 ? 2.758 32.019 2.280 1.00 48.31 245 CYS A O 1
ATOM 2005 N N . HIS A 1 246 ? 3.549 33.925 3.171 1.00 47.44 246 HIS A N 1
ATOM 2006 C CA . HIS A 1 246 ? 2.580 34.002 4.265 1.00 47.44 246 HIS A CA 1
ATOM 2007 C C . HIS A 1 246 ? 1.153 34.208 3.760 1.00 47.44 246 HIS A C 1
ATOM 2009 O O . HIS A 1 246 ? 0.204 33.685 4.338 1.00 47.44 246 HIS A O 1
ATOM 2015 N N . ARG A 1 247 ? 0.984 34.960 2.669 1.00 51.34 247 ARG A N 1
ATOM 2016 C CA . ARG A 1 247 ? -0.333 35.247 2.094 1.00 51.34 247 ARG A CA 1
ATOM 2017 C C . ARG A 1 247 ? -0.930 34.072 1.324 1.00 51.34 247 ARG A C 1
ATOM 2019 O O . ARG A 1 247 ? -2.147 33.962 1.278 1.00 51.34 247 ARG A O 1
ATOM 2026 N N . PHE A 1 248 ? -0.096 33.232 0.710 1.00 47.00 248 PHE A N 1
ATOM 2027 C CA . PHE A 1 248 ? -0.559 32.212 -0.239 1.00 47.00 248 PHE A CA 1
ATOM 2028 C C . PHE A 1 248 ? -0.401 30.768 0.235 1.00 47.00 248 PHE A C 1
ATOM 2030 O O . PHE A 1 248 ? -1.114 29.903 -0.264 1.00 47.00 248 PHE A O 1
ATOM 2037 N N . CYS A 1 249 ? 0.498 30.489 1.180 1.00 43.44 249 CYS A N 1
ATOM 2038 C CA . CYS A 1 249 ? 0.830 29.114 1.558 1.00 43.44 249 CYS A CA 1
ATOM 2039 C C . CYS A 1 249 ? 0.520 28.782 3.031 1.00 43.44 249 CYS A C 1
ATOM 2041 O O . CYS A 1 249 ? 0.905 27.713 3.501 1.00 43.44 249 CYS A O 1
ATOM 2043 N N . GLY A 1 250 ? -0.143 29.684 3.765 1.00 48.12 250 GLY A N 1
ATOM 2044 C CA . GLY A 1 250 ? -0.377 29.530 5.205 1.00 48.12 250 GLY A CA 1
ATOM 2045 C C . GLY A 1 250 ? 0.921 29.504 6.029 1.00 48.12 250 GLY A C 1
ATOM 2046 O O . GLY A 1 250 ? 2.022 29.703 5.507 1.00 48.12 250 GLY A O 1
ATOM 2047 N N . SER A 1 251 ? 0.805 29.261 7.335 1.00 49.06 251 SER A N 1
ATOM 2048 C CA . SER A 1 251 ? 1.941 29.225 8.271 1.00 49.06 251 SER A CA 1
ATOM 2049 C C . SER A 1 251 ? 2.962 28.125 7.939 1.00 49.06 251 SER A C 1
ATOM 2051 O O . SER A 1 251 ? 4.167 28.362 8.025 1.00 49.06 251 SER A O 1
ATOM 2053 N N . GLU A 1 252 ? 2.511 26.956 7.478 1.00 44.53 252 GLU A N 1
ATOM 2054 C CA . GLU A 1 252 ? 3.388 25.841 7.087 1.00 44.53 252 GLU A CA 1
ATOM 2055 C C . GLU A 1 252 ? 4.195 26.136 5.812 1.00 44.53 252 GLU A C 1
ATOM 2057 O O . GLU A 1 252 ? 5.367 25.765 5.693 1.00 44.53 252 GLU A O 1
ATOM 2062 N N . GLY A 1 253 ? 3.619 26.869 4.857 1.00 45.22 253 GLY A N 1
ATOM 2063 C CA . GLY A 1 253 ? 4.300 27.206 3.613 1.00 45.22 253 GLY A CA 1
ATOM 2064 C C . GLY A 1 253 ? 5.354 28.305 3.744 1.00 45.22 253 GLY A C 1
ATOM 2065 O O . GLY A 1 253 ? 6.334 28.302 2.994 1.00 45.22 253 GLY A O 1
ATOM 2066 N N . VAL A 1 254 ? 5.220 29.204 4.725 1.00 51.28 254 VAL A N 1
ATOM 2067 C CA . VAL A 1 254 ? 6.285 30.157 5.102 1.00 51.28 254 VAL A CA 1
ATOM 2068 C C . VAL A 1 254 ? 7.533 29.412 5.559 1.00 51.28 254 VAL A C 1
ATOM 2070 O O . VAL A 1 254 ? 8.641 29.828 5.236 1.00 51.28 254 VAL A O 1
ATOM 2073 N N . LEU A 1 255 ? 7.347 28.291 6.249 1.00 51.12 255 LEU A N 1
ATOM 2074 C CA . LEU A 1 255 ? 8.388 27.528 6.926 1.00 51.12 255 LEU A CA 1
ATOM 2075 C C . LEU A 1 255 ? 9.196 26.640 5.975 1.00 51.12 255 LEU A C 1
ATOM 2077 O O . LEU A 1 255 ? 10.425 26.599 6.028 1.00 51.12 255 LEU A O 1
ATOM 2081 N N . ILE A 1 256 ? 8.518 25.997 5.025 1.00 49.38 256 ILE A N 1
ATOM 2082 C CA . ILE A 1 256 ? 9.180 25.273 3.932 1.00 49.38 256 ILE A CA 1
ATOM 2083 C C . ILE A 1 256 ? 9.947 26.262 3.046 1.00 49.38 256 ILE A C 1
ATOM 2085 O O . ILE A 1 256 ? 11.093 26.012 2.673 1.00 49.38 256 ILE A O 1
ATOM 2089 N N . SER A 1 257 ? 9.348 27.420 2.756 1.00 52.47 257 SER A N 1
ATOM 2090 C CA . SER A 1 257 ? 9.973 28.453 1.926 1.00 52.47 257 SER A CA 1
ATOM 2091 C C . SER A 1 257 ? 11.175 29.099 2.615 1.00 52.47 257 SER A C 1
ATOM 2093 O O . SER A 1 257 ? 12.185 29.330 1.958 1.00 52.47 257 SER A O 1
ATOM 2095 N N . SER A 1 258 ? 11.114 29.345 3.928 1.00 54.00 258 SER A N 1
ATOM 2096 C CA . SER A 1 258 ? 12.235 29.871 4.713 1.00 54.00 258 SER A CA 1
ATOM 2097 C C . SER A 1 258 ? 13.330 28.827 4.923 1.00 54.00 258 SER A C 1
ATOM 2099 O O . SER A 1 258 ? 14.499 29.187 4.885 1.00 54.00 258 SER A O 1
ATOM 2101 N N . THR A 1 259 ? 12.992 27.540 5.031 1.00 51.16 259 THR A N 1
ATOM 2102 C CA . THR A 1 259 ? 13.962 26.432 5.089 1.00 51.16 259 THR A CA 1
ATOM 2103 C C . THR A 1 259 ? 14.700 26.252 3.764 1.00 51.16 259 THR A C 1
ATOM 2105 O O . THR A 1 259 ? 15.930 26.199 3.740 1.00 51.16 259 THR A O 1
ATOM 2108 N N . ILE A 1 260 ? 13.968 26.226 2.644 1.00 50.91 260 ILE A N 1
ATOM 2109 C CA . ILE A 1 260 ? 14.556 26.183 1.299 1.00 50.91 260 ILE A CA 1
ATOM 2110 C C . ILE A 1 260 ? 15.399 27.439 1.073 1.00 50.91 260 ILE A C 1
ATOM 2112 O O . ILE A 1 260 ? 16.520 27.340 0.586 1.00 50.91 260 ILE A O 1
ATOM 2116 N N . PHE A 1 261 ? 14.916 28.610 1.486 1.00 57.56 261 PHE A N 1
ATOM 2117 C CA . PHE A 1 261 ? 15.648 29.864 1.348 1.00 57.56 261 PHE A CA 1
ATOM 2118 C C . PHE A 1 261 ? 16.908 29.918 2.219 1.00 57.56 261 PHE A C 1
ATOM 2120 O O . PHE A 1 261 ? 17.955 30.289 1.708 1.00 57.56 261 PHE A O 1
ATOM 2127 N N . LEU A 1 262 ? 16.853 29.501 3.488 1.00 52.12 262 LEU A N 1
ATOM 2128 C CA . LEU A 1 262 ? 18.023 29.406 4.367 1.00 52.12 262 LEU A CA 1
ATOM 2129 C C . LEU A 1 262 ? 19.049 28.425 3.803 1.00 52.12 262 LEU A C 1
ATOM 2131 O O . LEU A 1 262 ? 20.227 28.746 3.820 1.00 52.12 262 LEU A O 1
ATOM 2135 N N . SER A 1 263 ? 18.607 27.301 3.229 1.00 49.81 263 SER A N 1
ATOM 2136 C CA . SER A 1 263 ? 19.487 26.342 2.546 1.00 49.81 263 SER A CA 1
ATOM 2137 C C . SER A 1 263 ? 20.100 26.881 1.246 1.00 49.81 263 SER A C 1
ATOM 2139 O O . SER A 1 263 ? 21.198 26.484 0.868 1.00 49.81 263 SER A O 1
ATOM 2141 N N . TYR A 1 264 ? 19.406 27.796 0.558 1.00 47.16 264 TYR A N 1
ATOM 2142 C CA . TYR A 1 264 ? 19.888 28.422 -0.677 1.00 47.16 264 TYR A CA 1
ATOM 2143 C C . TYR A 1 264 ? 20.811 29.610 -0.401 1.00 47.16 264 TYR A C 1
ATOM 2145 O O . TYR A 1 264 ? 21.792 29.814 -1.107 1.00 47.16 264 TYR A O 1
ATOM 2153 N N . ALA A 1 265 ? 20.484 30.407 0.616 1.00 46.56 265 ALA A N 1
ATOM 2154 C CA . ALA A 1 265 ? 21.229 31.590 1.024 1.00 46.56 265 ALA A CA 1
ATOM 2155 C C . ALA A 1 265 ? 22.506 31.238 1.793 1.00 46.56 265 ALA A C 1
ATOM 2157 O O . ALA A 1 265 ? 23.409 32.068 1.873 1.00 46.56 265 ALA A O 1
ATOM 2158 N N . SER A 1 266 ? 22.579 30.036 2.368 1.00 46.84 266 SER A N 1
ATOM 2159 C CA . SER A 1 266 ? 23.748 29.586 3.111 1.00 46.84 266 SER A CA 1
ATOM 2160 C C . SER A 1 266 ? 24.823 28.934 2.238 1.00 46.84 266 SER A C 1
ATOM 2162 O O . SER A 1 266 ? 25.916 28.750 2.743 1.00 46.84 266 SER A O 1
ATOM 2164 N N . GLU A 1 267 ? 24.555 28.539 0.984 1.00 49.97 267 GLU A N 1
ATOM 2165 C CA . GLU A 1 267 ? 25.405 27.577 0.232 1.00 49.97 267 GLU A CA 1
ATOM 2166 C C . GLU A 1 267 ? 25.714 26.264 1.013 1.00 49.97 267 GLU A C 1
ATOM 2168 O O . GLU A 1 267 ? 26.482 25.411 0.560 1.00 49.97 267 GLU A O 1
ATOM 2173 N N . ASP A 1 268 ? 25.080 26.059 2.173 1.00 59.16 268 ASP A N 1
ATOM 2174 C CA . ASP A 1 268 ? 25.528 25.196 3.267 1.00 59.16 268 ASP A CA 1
ATOM 2175 C C . ASP A 1 268 ? 24.398 24.266 3.744 1.00 59.16 268 ASP A C 1
ATOM 2177 O O . ASP A 1 268 ? 23.205 24.545 3.600 1.00 59.16 268 ASP A O 1
ATOM 2181 N N . ALA A 1 269 ? 24.769 23.115 4.306 1.00 74.62 269 ALA A N 1
ATOM 2182 C CA . ALA A 1 269 ? 23.843 22.010 4.529 1.00 74.62 269 ALA A CA 1
ATOM 2183 C C . ALA A 1 269 ? 22.869 22.240 5.700 1.00 74.62 269 ALA A C 1
ATOM 2185 O O . ALA A 1 269 ? 23.210 22.834 6.719 1.00 74.62 269 ALA A O 1
ATOM 2186 N N . VAL A 1 270 ? 21.651 21.707 5.579 1.00 78.56 270 VAL A N 1
ATOM 2187 C CA . VAL A 1 270 ? 20.628 21.741 6.636 1.00 78.56 270 VAL A CA 1
ATOM 2188 C C . VAL A 1 270 ? 20.546 20.385 7.332 1.00 78.56 270 VAL A C 1
ATOM 2190 O O . VAL A 1 270 ? 20.587 19.335 6.680 1.00 78.56 270 VAL A O 1
ATOM 2193 N N . LEU A 1 271 ? 20.398 20.404 8.656 1.00 82.06 271 LEU A N 1
ATOM 2194 C CA . LEU A 1 271 ? 20.154 19.220 9.469 1.00 82.06 271 LEU A CA 1
ATOM 2195 C C . LEU A 1 271 ? 18.912 19.417 10.347 1.00 82.06 271 LEU A C 1
ATOM 2197 O O . LEU A 1 271 ? 18.862 20.313 11.186 1.00 82.06 271 LEU A O 1
ATOM 2201 N N . LEU A 1 272 ? 17.923 18.542 10.155 1.00 81.38 272 LEU A N 1
ATOM 2202 C CA . LEU A 1 272 ? 16.726 18.488 10.991 1.00 81.38 272 LEU A CA 1
ATOM 2203 C C . LEU A 1 272 ? 17.024 17.677 12.256 1.00 81.38 272 LEU A C 1
ATOM 2205 O O . LEU A 1 272 ? 17.385 16.499 12.167 1.00 81.38 272 LEU A O 1
ATOM 2209 N N . VAL A 1 273 ? 16.840 18.281 13.423 1.00 83.75 273 VAL A N 1
ATOM 2210 C CA . VAL A 1 273 ? 17.107 17.672 14.732 1.00 83.75 273 VAL A CA 1
ATOM 2211 C C . VAL A 1 273 ? 15.875 17.746 15.628 1.00 83.75 273 VAL A C 1
ATOM 2213 O O . VAL A 1 273 ? 14.979 18.548 15.401 1.00 83.75 273 VAL A O 1
ATOM 2216 N N . GLU A 1 274 ? 15.802 16.879 16.635 1.00 84.81 274 GLU A N 1
ATOM 2217 C CA . GLU A 1 274 ? 14.728 16.952 17.634 1.00 84.81 274 GLU A CA 1
ATOM 2218 C C . GLU A 1 274 ? 14.840 18.236 18.460 1.00 84.81 274 GLU A C 1
ATOM 2220 O O . GLU A 1 274 ? 15.948 18.675 18.776 1.00 84.81 274 GLU A O 1
ATOM 2225 N N . ARG A 1 275 ? 13.706 18.785 18.895 1.00 82.00 275 ARG A N 1
ATOM 2226 C CA . ARG A 1 275 ? 13.633 20.013 19.693 1.00 82.00 275 ARG A CA 1
ATOM 2227 C C . ARG A 1 275 ? 14.609 20.064 20.873 1.00 82.00 275 ARG A C 1
ATOM 2229 O O . ARG A 1 275 ? 15.331 21.047 21.034 1.00 82.00 275 ARG A O 1
ATOM 2236 N N . LYS A 1 276 ? 14.725 18.970 21.633 1.00 84.50 276 LYS A N 1
ATOM 2237 C CA . LYS A 1 276 ? 15.641 18.851 22.787 1.00 84.50 276 LYS A CA 1
ATOM 2238 C C . LYS A 1 276 ? 17.110 19.125 22.436 1.00 84.50 276 LYS A C 1
ATOM 2240 O O . LYS A 1 276 ? 17.884 19.603 23.261 1.00 84.50 276 LYS A O 1
ATOM 2245 N N . VAL A 1 277 ? 17.509 18.821 21.199 1.00 83.88 277 VAL A N 1
ATOM 2246 C CA . VAL A 1 277 ? 18.865 19.043 20.682 1.00 83.88 277 VAL A CA 1
ATOM 2247 C C . VAL A 1 277 ? 19.120 20.539 20.495 1.00 83.88 277 VAL A C 1
ATOM 2249 O O . VAL A 1 277 ? 20.195 21.030 20.838 1.00 83.88 277 VAL A O 1
ATOM 2252 N N . ILE A 1 278 ? 18.118 21.268 20.000 1.00 82.00 278 ILE A N 1
ATOM 2253 C CA . ILE A 1 278 ? 18.183 22.719 19.801 1.00 82.00 278 ILE A CA 1
ATOM 2254 C C . ILE A 1 278 ? 18.138 23.433 21.141 1.00 82.00 278 ILE A C 1
ATOM 2256 O O . ILE A 1 278 ? 18.963 24.305 21.379 1.00 82.00 278 ILE A O 1
ATOM 2260 N N . GLU A 1 279 ? 17.244 23.034 22.043 1.00 83.12 279 GLU A N 1
ATOM 2261 C CA . GLU A 1 279 ? 17.159 23.605 23.391 1.00 83.12 279 GLU A CA 1
ATOM 2262 C C . GLU A 1 279 ? 18.479 23.443 24.150 1.00 83.12 279 GLU A C 1
ATOM 2264 O O . GLU A 1 279 ? 18.974 24.406 24.734 1.00 83.12 279 GLU A O 1
ATOM 2269 N N . LYS A 1 280 ? 19.120 22.270 24.051 1.00 83.56 280 LYS A N 1
ATOM 2270 C CA . LYS A 1 280 ? 20.462 22.046 24.602 1.00 83.56 280 LYS A CA 1
ATOM 2271 C C . LYS A 1 280 ? 21.493 23.000 23.996 1.00 83.56 280 LYS A C 1
ATOM 2273 O O . LYS A 1 280 ? 22.261 23.615 24.733 1.00 83.56 280 LYS A O 1
ATOM 2278 N N . ALA A 1 281 ? 21.512 23.143 22.672 1.00 81.94 281 ALA A N 1
ATOM 2279 C CA . ALA A 1 281 ? 22.432 24.050 21.990 1.00 81.94 281 ALA A CA 1
ATOM 2280 C C . ALA A 1 281 ? 22.191 25.525 22.374 1.00 81.94 281 ALA A C 1
ATOM 2282 O O . ALA A 1 281 ? 23.145 26.258 22.626 1.00 81.94 281 ALA A O 1
ATOM 2283 N N . LEU A 1 282 ? 20.932 25.954 22.491 1.00 79.88 282 LEU A N 1
ATOM 2284 C CA . LEU A 1 282 ? 20.563 27.301 22.935 1.00 79.88 282 LEU A CA 1
ATOM 2285 C C . LEU A 1 282 ? 20.974 27.558 24.381 1.00 79.88 282 LEU A C 1
ATOM 2287 O O . LEU A 1 282 ? 21.576 28.588 24.667 1.00 79.88 282 LEU A O 1
ATOM 2291 N N . HIS A 1 283 ? 20.705 26.610 25.277 1.00 81.25 283 HIS A N 1
ATOM 2292 C CA . HIS A 1 283 ? 21.114 26.694 26.674 1.00 81.25 283 HIS A CA 1
ATOM 2293 C C . HIS A 1 283 ? 22.632 26.881 26.795 1.00 81.25 283 HIS A C 1
ATOM 2295 O O . HIS A 1 283 ? 23.105 27.738 27.542 1.00 81.25 283 HIS A O 1
ATOM 2301 N N . MET A 1 284 ? 23.409 26.132 26.005 1.00 77.00 284 MET A N 1
ATOM 2302 C CA . MET A 1 284 ? 24.864 26.275 25.956 1.00 77.00 284 MET A CA 1
ATOM 2303 C C . MET A 1 284 ? 25.293 27.691 25.540 1.00 77.00 284 MET A C 1
ATOM 2305 O O . MET A 1 284 ? 26.151 28.276 26.201 1.00 77.00 284 MET A O 1
ATOM 2309 N N . VAL A 1 285 ? 24.675 28.263 24.500 1.00 75.06 285 VAL A N 1
ATOM 2310 C CA . VAL A 1 285 ? 24.947 29.641 24.048 1.00 75.06 285 VAL A CA 1
ATOM 2311 C C . VAL A 1 285 ? 24.581 30.671 25.119 1.00 75.06 285 VAL A C 1
ATOM 2313 O O . VAL A 1 285 ? 25.363 31.584 25.383 1.00 75.06 285 VAL A O 1
ATOM 2316 N N . CYS A 1 286 ? 23.403 30.544 25.736 1.00 73.06 286 CYS A N 1
ATOM 2317 C CA . CYS A 1 286 ? 22.903 31.510 26.716 1.00 73.06 286 CYS A CA 1
ATOM 2318 C C . CYS A 1 286 ? 23.806 31.611 27.952 1.00 73.06 286 CYS A C 1
ATOM 2320 O O . CYS A 1 286 ? 24.020 32.711 28.452 1.00 73.06 286 CYS A O 1
ATOM 2322 N N . HIS A 1 287 ? 24.373 30.493 28.417 1.00 67.31 287 HIS A N 1
ATOM 2323 C CA . HIS A 1 287 ? 25.214 30.476 29.618 1.00 67.31 287 HIS A CA 1
ATOM 2324 C C . HIS A 1 287 ? 26.666 30.897 29.394 1.00 67.31 287 HIS A C 1
ATOM 2326 O O . HIS A 1 287 ? 27.319 31.332 30.338 1.00 67.31 287 HIS A O 1
ATOM 2332 N N . LYS A 1 288 ? 27.192 30.749 28.176 1.00 61.75 288 LYS A N 1
ATOM 2333 C CA . LYS A 1 288 ? 28.613 30.995 27.887 1.00 61.75 288 LYS A CA 1
ATOM 2334 C C . LYS A 1 288 ? 28.870 32.292 27.111 1.00 61.75 288 LYS A C 1
ATOM 2336 O O . LYS A 1 288 ? 30.019 32.663 26.927 1.00 61.75 288 LYS A O 1
ATOM 2341 N N . GLY A 1 289 ? 27.827 33.021 26.715 1.00 57.72 289 GLY A N 1
ATOM 2342 C CA . GLY A 1 289 ? 27.958 34.250 25.931 1.00 57.72 289 GLY A CA 1
ATOM 2343 C C . GLY A 1 289 ? 27.993 33.983 24.423 1.00 57.72 289 GLY A C 1
ATOM 2344 O O . GLY A 1 289 ? 28.346 32.899 23.955 1.00 57.72 289 GLY A O 1
ATOM 2345 N N . ARG A 1 290 ? 27.562 34.982 23.644 1.00 55.75 290 ARG A N 1
ATOM 2346 C CA . ARG A 1 290 ? 27.488 34.897 22.177 1.00 55.75 290 ARG A CA 1
ATOM 2347 C C . ARG A 1 290 ? 28.916 34.823 21.614 1.00 55.75 290 ARG A C 1
ATOM 2349 O O . ARG A 1 290 ? 29.759 35.607 22.026 1.00 55.75 290 ARG A O 1
ATOM 2356 N N . ASP A 1 291 ? 29.157 33.909 20.676 1.00 53.66 291 ASP A N 1
ATOM 2357 C CA . ASP A 1 291 ? 30.428 33.702 19.951 1.00 53.66 291 ASP A CA 1
ATOM 2358 C C . ASP A 1 291 ? 31.585 32.987 20.686 1.00 53.66 291 ASP A C 1
ATOM 2360 O O . ASP A 1 291 ? 32.673 32.878 20.119 1.00 53.66 291 ASP A O 1
ATOM 2364 N N . LEU A 1 292 ? 31.377 32.380 21.862 1.00 52.78 292 LEU A N 1
ATOM 2365 C CA . LEU A 1 292 ? 32.334 31.360 22.311 1.00 52.78 292 LEU A CA 1
ATOM 2366 C C . LEU A 1 292 ? 32.147 30.104 21.454 1.00 52.78 292 LEU A C 1
ATOM 2368 O O . LEU A 1 292 ? 31.027 29.628 21.280 1.00 52.78 292 LEU A O 1
ATOM 2372 N N . GLY A 1 293 ? 33.235 29.583 20.886 1.00 54.72 293 GLY A N 1
ATOM 2373 C CA . GLY A 1 293 ? 33.252 28.338 20.120 1.00 54.72 293 GLY A CA 1
ATOM 2374 C C . GLY A 1 293 ? 32.927 27.150 21.017 1.00 54.72 293 GLY A C 1
ATOM 2375 O O . GLY A 1 293 ? 33.813 26.428 21.449 1.00 54.72 293 GLY A O 1
ATOM 2376 N N . ILE A 1 294 ? 31.652 26.994 21.360 1.00 61.41 294 ILE A N 1
ATOM 2377 C CA . ILE A 1 294 ? 31.193 25.932 22.238 1.00 61.41 294 ILE A CA 1
ATOM 2378 C C . ILE A 1 294 ? 31.125 24.653 21.423 1.00 61.41 294 ILE A C 1
ATOM 2380 O O . ILE A 1 294 ? 30.335 24.581 20.479 1.00 61.41 294 ILE A O 1
ATOM 2384 N N . ASP A 1 295 ? 31.908 23.659 21.831 1.00 65.44 295 ASP A N 1
ATOM 2385 C CA . ASP A 1 295 ? 31.889 22.335 21.227 1.00 65.44 295 ASP A CA 1
ATOM 2386 C C . ASP A 1 295 ? 30.541 21.660 21.471 1.00 65.44 295 ASP A C 1
ATOM 2388 O O . ASP A 1 295 ? 30.190 21.226 22.573 1.00 65.44 295 ASP A O 1
ATOM 2392 N N . PHE A 1 296 ? 29.755 21.601 20.407 1.00 77.88 296 PHE A N 1
ATOM 2393 C CA . PHE A 1 296 ? 28.476 20.930 20.358 1.00 77.88 296 PHE A CA 1
ATOM 2394 C C . PHE A 1 296 ? 28.649 19.559 19.729 1.00 77.88 296 PHE A C 1
ATOM 2396 O O . PHE A 1 296 ? 29.112 19.451 18.598 1.00 77.88 296 PHE A O 1
ATOM 2403 N N . THR A 1 297 ? 28.260 18.522 20.466 1.00 79.75 297 THR A N 1
ATOM 2404 C CA . THR A 1 297 ? 28.379 17.134 20.021 1.00 79.75 297 THR A CA 1
ATOM 2405 C C . THR A 1 297 ? 27.009 16.578 19.645 1.00 79.75 297 THR A C 1
ATOM 2407 O O . THR A 1 297 ? 26.100 16.571 20.479 1.00 79.75 297 THR A O 1
ATOM 2410 N N . LEU A 1 298 ? 26.867 16.090 18.410 1.00 85.31 298 LEU A N 1
ATOM 2411 C CA . LEU A 1 298 ? 25.639 15.483 17.896 1.00 85.31 298 LEU A CA 1
ATOM 2412 C C . LEU A 1 298 ? 25.905 14.110 17.282 1.00 85.31 298 LEU A C 1
ATOM 2414 O O . LEU A 1 298 ? 26.819 13.953 16.475 1.00 85.31 298 LEU A O 1
ATOM 2418 N N . GLU A 1 299 ? 25.064 13.134 17.614 1.00 86.62 299 GLU A N 1
ATOM 2419 C CA . GLU A 1 299 ? 25.079 11.832 16.952 1.00 86.62 299 GLU A CA 1
ATOM 2420 C C . GLU A 1 299 ? 24.335 11.886 15.617 1.00 86.62 299 GLU A C 1
ATOM 2422 O O . GLU A 1 299 ? 23.200 12.358 15.529 1.00 86.62 299 GLU A O 1
ATOM 2427 N N . LEU A 1 300 ? 24.981 11.383 14.570 1.00 85.81 300 LEU A N 1
ATOM 2428 C CA . LEU A 1 300 ? 24.478 11.349 13.206 1.00 85.81 300 LEU A CA 1
ATOM 2429 C C . LEU A 1 300 ? 24.309 9.909 12.727 1.00 85.81 300 LEU A C 1
ATOM 2431 O O . LEU A 1 300 ? 25.125 9.023 13.003 1.00 85.81 300 LEU A O 1
ATOM 2435 N N . LEU A 1 301 ? 23.270 9.705 11.922 1.00 85.75 301 LEU A N 1
ATOM 2436 C CA . LEU A 1 301 ? 23.137 8.513 11.096 1.00 85.75 301 LEU A CA 1
ATOM 2437 C C . LEU A 1 301 ? 24.109 8.593 9.910 1.00 85.75 301 LEU A C 1
ATOM 2439 O O . LEU A 1 301 ? 24.431 9.678 9.427 1.00 85.75 301 LEU A O 1
ATOM 2443 N N . GLU A 1 302 ? 24.511 7.439 9.379 1.00 82.75 302 GLU A N 1
ATOM 2444 C CA . GLU A 1 302 ? 25.428 7.334 8.233 1.00 82.75 302 GLU A CA 1
ATOM 2445 C C . GLU A 1 302 ? 24.987 8.161 7.013 1.00 82.75 302 GLU A C 1
ATOM 2447 O O . GLU A 1 302 ? 25.794 8.849 6.387 1.00 82.75 302 GLU A O 1
ATOM 2452 N N . ARG A 1 303 ? 23.680 8.195 6.724 1.00 82.81 303 ARG A N 1
ATOM 2453 C CA . ARG A 1 303 ? 23.119 9.040 5.659 1.00 82.81 303 ARG A CA 1
ATOM 2454 C C . ARG A 1 303 ? 23.415 10.528 5.874 1.00 82.81 303 ARG A C 1
ATOM 2456 O O . ARG A 1 303 ? 23.731 11.236 4.919 1.00 82.81 303 ARG A O 1
ATOM 2463 N N . ASP A 1 304 ? 23.277 11.013 7.106 1.00 82.50 304 ASP A N 1
ATOM 2464 C CA . ASP A 1 304 ? 23.510 12.420 7.426 1.00 82.50 304 ASP A CA 1
ATOM 2465 C C . ASP A 1 304 ? 25.012 12.739 7.396 1.00 82.50 304 ASP A C 1
ATOM 2467 O O . ASP A 1 304 ? 25.387 13.786 6.877 1.00 82.50 304 ASP A O 1
ATOM 2471 N N . PHE A 1 305 ? 25.886 11.810 7.803 1.00 84.19 305 PHE A N 1
ATOM 2472 C CA . PHE A 1 305 ? 27.338 11.953 7.636 1.00 84.19 305 PHE A CA 1
ATOM 2473 C C . PHE A 1 305 ? 27.736 12.227 6.179 1.00 84.19 305 PHE A C 1
ATOM 2475 O O . PHE A 1 305 ? 28.400 13.226 5.902 1.00 84.19 305 PHE A O 1
ATOM 2482 N N . PHE A 1 306 ? 27.301 11.393 5.228 1.00 81.00 306 PHE A N 1
ATOM 2483 C CA . PHE A 1 306 ? 27.673 11.572 3.819 1.00 81.00 306 PHE A CA 1
ATOM 2484 C C . PHE A 1 306 ? 27.187 12.900 3.234 1.00 81.00 306 PHE A C 1
ATOM 2486 O O . PHE A 1 306 ? 27.858 13.474 2.376 1.00 81.00 306 PHE A O 1
ATOM 2493 N N . ARG A 1 307 ? 26.048 13.409 3.716 1.00 81.38 307 ARG A N 1
ATOM 2494 C CA . ARG A 1 307 ? 25.506 14.706 3.294 1.00 81.38 307 ARG A CA 1
ATOM 2495 C C . ARG A 1 307 ? 26.293 15.886 3.873 1.00 81.38 307 ARG A C 1
ATOM 2497 O O . ARG A 1 307 ? 26.431 16.914 3.206 1.00 81.38 307 ARG A O 1
ATOM 2504 N N . LEU A 1 308 ? 26.756 15.751 5.115 1.00 83.19 308 LEU A N 1
ATOM 2505 C CA . LEU A 1 308 ? 27.316 16.842 5.913 1.00 83.19 308 LEU A CA 1
ATOM 2506 C C . LEU A 1 308 ? 28.850 16.899 5.902 1.00 83.19 308 LEU A C 1
ATOM 2508 O O . LEU A 1 308 ? 29.415 17.950 6.203 1.00 83.19 308 LEU A O 1
ATOM 2512 N N . ARG A 1 309 ? 29.542 15.812 5.541 1.00 84.00 309 ARG A N 1
ATOM 2513 C CA . ARG A 1 309 ? 31.011 15.785 5.495 1.00 84.00 309 ARG A CA 1
ATOM 2514 C C . ARG A 1 309 ? 31.559 16.844 4.531 1.00 84.00 309 ARG A C 1
ATOM 2516 O O . ARG A 1 309 ? 31.085 16.979 3.404 1.00 84.00 309 ARG A O 1
ATOM 2523 N N . GLY A 1 310 ? 32.561 17.597 4.986 1.00 82.88 310 GLY A N 1
ATOM 2524 C CA . GLY A 1 310 ? 33.204 18.668 4.214 1.00 82.88 310 GLY A CA 1
ATOM 2525 C C . GLY A 1 310 ? 32.425 19.988 4.147 1.00 82.88 310 GLY A C 1
ATOM 2526 O O . GLY A 1 310 ? 32.855 20.907 3.450 1.00 82.88 310 GLY A O 1
ATOM 2527 N N . ARG A 1 311 ? 31.290 20.113 4.849 1.00 83.50 311 ARG A N 1
ATOM 2528 C CA . ARG A 1 311 ? 30.526 21.368 4.910 1.00 83.50 311 ARG A CA 1
ATOM 2529 C C . ARG A 1 311 ? 31.156 22.334 5.905 1.00 83.50 311 ARG A C 1
ATOM 2531 O O . ARG A 1 311 ? 31.546 21.937 6.999 1.00 83.50 311 ARG A O 1
ATOM 2538 N N . LYS A 1 312 ? 31.247 23.608 5.512 1.00 81.06 312 LYS A N 1
ATOM 2539 C CA . LYS A 1 312 ? 31.832 24.669 6.345 1.00 81.06 312 LYS A CA 1
ATOM 2540 C C . LYS A 1 312 ? 30.838 25.184 7.379 1.00 81.06 312 LYS A C 1
ATOM 2542 O O . LYS A 1 312 ? 31.252 25.523 8.488 1.00 81.06 312 LYS A O 1
ATOM 2547 N N . HIS A 1 313 ? 29.550 25.191 7.034 1.00 81.75 313 HIS A N 1
ATOM 2548 C CA . HIS A 1 313 ? 28.476 25.505 7.966 1.00 81.75 313 HIS A CA 1
ATOM 2549 C C . HIS A 1 313 ? 27.332 24.497 7.869 1.00 81.75 313 HIS A C 1
ATOM 2551 O O . HIS A 1 313 ? 27.103 23.882 6.824 1.00 81.75 313 HIS A O 1
ATOM 2557 N N . ILE A 1 314 ? 26.605 24.330 8.976 1.00 82.50 314 ILE A N 1
ATOM 2558 C CA . ILE A 1 314 ? 25.372 23.538 9.023 1.00 82.50 314 ILE A CA 1
ATOM 2559 C C . ILE A 1 314 ? 24.301 24.325 9.766 1.00 82.50 314 ILE A C 1
ATOM 2561 O O . ILE A 1 314 ? 24.547 24.812 10.865 1.00 82.50 314 ILE A O 1
ATOM 2565 N N . VAL A 1 315 ? 23.105 24.425 9.194 1.00 83.31 315 VAL A N 1
ATOM 2566 C CA . VAL A 1 315 ? 21.948 25.026 9.870 1.00 83.31 315 VAL A CA 1
ATOM 2567 C C . VAL A 1 315 ? 21.155 23.925 10.570 1.00 83.31 315 VAL A C 1
ATOM 2569 O O . VAL A 1 315 ? 20.695 22.988 9.913 1.00 83.31 315 VAL A O 1
ATOM 2572 N N . LEU A 1 316 ? 20.984 24.038 11.888 1.00 83.94 316 LEU A N 1
ATOM 2573 C CA . LEU A 1 316 ? 20.085 23.175 12.653 1.00 83.94 316 LEU A CA 1
ATOM 2574 C C . LEU A 1 316 ? 18.667 23.736 12.620 1.00 83.94 316 LEU A C 1
ATOM 2576 O O . LEU A 1 316 ? 18.457 24.912 12.931 1.00 83.94 316 LEU A O 1
ATOM 2580 N N . LEU A 1 317 ? 17.707 22.877 12.284 1.00 80.69 317 LEU A N 1
ATOM 2581 C CA . LEU A 1 317 ? 16.280 23.188 12.318 1.00 80.69 317 LEU A CA 1
ATOM 2582 C C . LEU A 1 317 ? 15.526 22.152 13.147 1.00 80.69 317 LEU A C 1
ATOM 2584 O O . LEU A 1 317 ? 15.890 20.974 13.162 1.00 80.69 317 LEU A O 1
ATOM 2588 N N . ASP A 1 318 ? 14.475 22.608 13.823 1.00 79.50 318 ASP A N 1
ATOM 2589 C CA . ASP A 1 318 ? 13.606 21.751 14.623 1.00 79.50 318 ASP A CA 1
ATOM 2590 C C . ASP A 1 318 ? 12.760 20.872 13.700 1.00 79.50 318 ASP A C 1
ATOM 2592 O O . ASP A 1 318 ? 12.108 21.380 12.787 1.00 79.50 318 ASP A O 1
ATOM 2596 N N . LYS A 1 319 ? 12.759 19.558 13.934 1.00 76.25 319 LYS A N 1
ATOM 2597 C CA . LYS A 1 319 ? 11.886 18.612 13.225 1.00 76.25 319 LYS A CA 1
ATOM 2598 C C . LYS A 1 319 ? 10.412 18.925 13.444 1.00 76.25 319 LYS A C 1
ATOM 2600 O O . LYS A 1 319 ? 9.630 18.757 12.513 1.00 76.25 319 LYS A O 1
ATOM 2605 N N . ASP A 1 3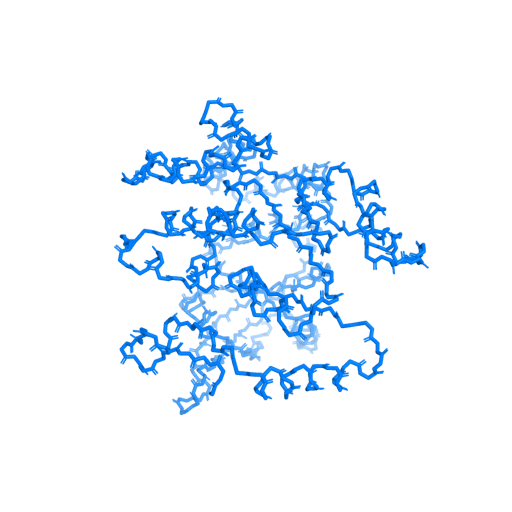20 ? 10.063 19.394 14.639 1.00 73.31 320 ASP A N 1
ATOM 2606 C CA . ASP A 1 320 ? 8.674 19.636 15.033 1.00 73.31 320 ASP A CA 1
ATOM 2607 C C . ASP A 1 320 ? 8.202 21.042 14.651 1.00 73.31 320 ASP A C 1
ATOM 2609 O O . ASP A 1 320 ? 7.099 21.456 15.003 1.00 73.31 320 ASP A O 1
ATOM 2613 N N . ASN A 1 321 ? 9.023 21.780 13.891 1.00 61.47 321 ASN A N 1
ATOM 2614 C CA . ASN A 1 321 ? 8.651 23.056 13.290 1.00 61.47 321 ASN A CA 1
ATOM 2615 C C . ASN A 1 321 ? 8.217 24.134 14.297 1.00 61.47 321 ASN A C 1
ATOM 2617 O O . ASN A 1 321 ? 7.568 25.115 13.926 1.00 61.47 321 ASN A O 1
ATOM 2621 N N . SER A 1 322 ? 8.589 23.996 15.572 1.00 56.94 322 SER A N 1
ATOM 2622 C CA . SER A 1 322 ? 8.325 25.040 16.551 1.00 56.94 322 SER A CA 1
ATOM 2623 C C . SER A 1 322 ? 9.229 26.240 16.240 1.00 56.94 322 SER A C 1
ATOM 2625 O O . SER A 1 322 ? 10.365 26.063 15.809 1.00 56.94 322 SER A O 1
ATOM 2627 N N . CYS A 1 323 ? 8.709 27.466 16.362 1.00 54.16 323 CYS A N 1
ATOM 2628 C CA . CYS A 1 323 ? 9.307 28.743 15.930 1.00 54.16 323 CYS A CA 1
ATOM 2629 C C . CYS A 1 323 ? 10.628 29.140 16.639 1.00 54.16 323 CYS A C 1
ATOM 2631 O O . CYS A 1 323 ? 10.814 30.305 17.017 1.00 54.16 323 CYS A O 1
ATOM 2633 N N . ILE A 1 324 ? 11.543 28.201 16.845 1.00 57.69 324 ILE A N 1
ATOM 2634 C CA . ILE A 1 324 ? 12.799 28.341 17.565 1.00 57.69 324 ILE A CA 1
ATOM 2635 C C . ILE A 1 324 ? 13.853 28.956 16.624 1.00 57.69 324 ILE A C 1
ATOM 2637 O O . ILE A 1 324 ? 13.876 28.649 15.429 1.00 57.69 324 ILE A O 1
ATOM 2641 N N . PRO A 1 325 ? 14.706 29.875 17.117 1.00 60.06 325 PRO A N 1
ATOM 2642 C CA . PRO A 1 325 ? 15.799 30.449 16.335 1.00 60.06 325 PRO A CA 1
ATOM 2643 C C . PRO A 1 325 ? 16.695 29.376 15.703 1.00 60.06 325 PRO A C 1
ATOM 2645 O O . PRO A 1 325 ? 17.067 28.392 16.342 1.00 60.06 325 PRO A O 1
ATOM 2648 N N . SER A 1 326 ? 17.066 29.595 14.441 1.00 67.75 326 SER A N 1
ATOM 2649 C CA . SER A 1 326 ? 18.005 28.740 13.715 1.00 67.75 326 SER A CA 1
ATOM 2650 C C . SER A 1 326 ? 19.402 28.846 14.324 1.00 67.75 326 SER A C 1
ATOM 2652 O O . SER A 1 326 ? 19.901 29.946 14.578 1.00 67.75 326 SER A O 1
ATOM 2654 N N . ILE A 1 327 ? 20.061 27.705 14.514 1.00 78.69 327 ILE A N 1
ATOM 2655 C CA . ILE A 1 327 ? 21.444 27.648 14.995 1.00 78.69 327 ILE A CA 1
ATOM 2656 C C . ILE A 1 327 ? 22.355 27.341 13.811 1.00 78.69 327 ILE A C 1
ATOM 2658 O O . ILE A 1 327 ? 22.088 26.402 13.064 1.00 78.69 327 ILE A O 1
ATOM 2662 N N . ILE A 1 328 ? 23.439 28.104 13.648 1.00 82.25 328 ILE A N 1
ATOM 2663 C CA . ILE A 1 328 ? 24.491 27.763 12.686 1.00 82.25 328 ILE A CA 1
ATOM 2664 C C . ILE A 1 328 ? 25.632 27.080 13.421 1.00 82.25 328 ILE A C 1
ATOM 2666 O O . ILE A 1 328 ? 26.194 27.625 14.363 1.00 82.25 328 ILE A O 1
ATOM 2670 N N . LEU A 1 329 ? 26.015 25.910 12.937 1.00 84.94 329 LEU A N 1
ATOM 2671 C CA . LEU A 1 329 ? 27.225 25.210 13.322 1.00 84.94 329 LEU A CA 1
ATOM 2672 C C . LEU A 1 329 ? 28.383 25.613 12.402 1.00 84.94 329 LEU A C 1
ATOM 2674 O O . LEU A 1 329 ? 28.200 25.753 11.192 1.00 84.94 329 LEU A O 1
ATOM 2678 N N . LYS A 1 330 ? 29.566 25.788 12.988 1.00 84.44 330 LYS A N 1
ATOM 2679 C CA . LYS A 1 330 ? 30.849 26.132 12.356 1.00 84.44 330 LYS A CA 1
ATOM 2680 C C . LYS A 1 330 ? 31.937 25.170 12.812 1.00 84.44 330 LYS A C 1
ATOM 2682 O O . LYS A 1 330 ? 31.734 24.467 13.792 1.00 84.44 330 LYS A O 1
ATOM 2687 N N . ASN A 1 331 ? 33.097 25.182 12.152 1.00 86.06 331 ASN A N 1
ATOM 2688 C CA . ASN A 1 331 ? 34.260 24.369 12.543 1.00 86.06 331 ASN A CA 1
ATOM 2689 C C . ASN A 1 331 ? 33.869 22.896 12.743 1.00 86.06 331 ASN A C 1
ATOM 2691 O O . ASN A 1 331 ? 34.051 22.327 13.813 1.00 86.06 331 ASN A O 1
ATOM 2695 N N . ILE A 1 332 ? 33.208 22.333 11.731 1.00 86.56 332 ILE A N 1
ATOM 2696 C CA . ILE A 1 332 ? 32.554 21.033 11.826 1.00 86.56 332 ILE A CA 1
ATOM 2697 C C . ILE A 1 332 ? 33.582 19.919 11.642 1.00 86.56 332 ILE A C 1
ATOM 2699 O O . ILE A 1 332 ? 34.201 19.801 10.584 1.00 86.56 332 ILE A O 1
ATOM 2703 N N . PHE A 1 333 ? 33.681 19.053 12.641 1.00 89.44 333 PHE A N 1
ATOM 2704 C CA . PHE A 1 333 ? 34.449 17.818 12.608 1.00 89.44 333 PHE A CA 1
ATOM 2705 C C . PHE A 1 333 ? 33.487 16.649 12.783 1.00 89.44 333 PHE A C 1
ATOM 2707 O O . PHE A 1 333 ? 32.724 16.615 13.743 1.00 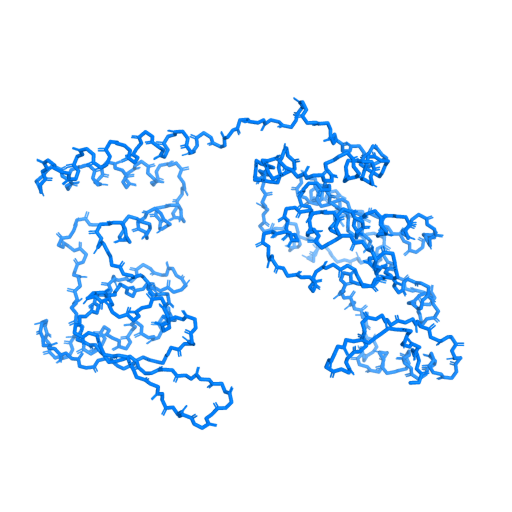89.44 333 PHE A O 1
ATOM 2714 N N . ILE A 1 334 ? 33.493 15.696 11.849 1.00 89.56 334 ILE A N 1
ATOM 2715 C CA . ILE A 1 334 ? 32.642 14.504 11.934 1.00 89.56 334 ILE A CA 1
ATOM 2716 C C . ILE A 1 334 ? 33.520 13.262 11.889 1.00 89.56 334 ILE A C 1
ATOM 2718 O O . ILE A 1 334 ? 34.288 13.089 10.944 1.00 89.56 334 ILE A O 1
ATOM 2722 N N . TYR A 1 335 ? 33.381 12.388 12.880 1.00 90.56 335 TYR A N 1
ATOM 2723 C CA . TYR A 1 335 ? 34.157 11.156 13.002 1.00 90.56 335 TYR A CA 1
ATOM 2724 C C . TYR A 1 335 ? 33.264 9.977 13.419 1.00 90.56 335 TYR A C 1
ATOM 2726 O O . TYR A 1 335 ? 32.204 10.186 14.011 1.00 90.56 335 TYR A O 1
ATOM 2734 N N . PRO A 1 336 ? 33.618 8.729 13.067 1.00 88.94 336 PRO A N 1
ATOM 2735 C CA . PRO A 1 336 ? 32.857 7.553 13.489 1.00 88.94 336 PR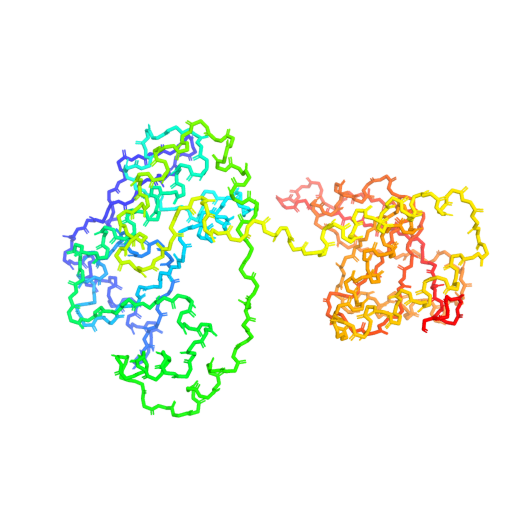O A CA 1
ATOM 2736 C C . PRO A 1 336 ? 32.908 7.389 15.018 1.00 88.94 336 PRO A C 1
ATOM 2738 O O . PRO A 1 336 ? 33.966 7.552 15.619 1.00 88.94 336 PRO A O 1
ATOM 2741 N N . LYS A 1 337 ? 31.765 7.077 15.645 1.00 86.50 337 LYS A N 1
ATOM 2742 C CA . LYS A 1 337 ? 31.647 6.888 17.104 1.00 86.50 337 LYS A CA 1
ATOM 2743 C C . LYS A 1 337 ? 32.223 5.548 17.556 1.00 86.50 337 LYS A C 1
ATOM 2745 O O . LYS A 1 337 ? 32.908 5.476 18.567 1.00 86.50 337 LYS A O 1
ATOM 2750 N N . ASP A 1 338 ? 31.903 4.502 16.804 1.00 86.19 338 ASP A N 1
ATOM 2751 C CA . ASP A 1 338 ? 32.312 3.127 17.059 1.00 86.19 338 ASP A CA 1
ATOM 2752 C C . ASP A 1 338 ? 32.521 2.434 15.709 1.00 86.19 338 ASP A C 1
ATOM 2754 O O . ASP A 1 338 ? 31.595 2.324 14.900 1.00 86.19 338 ASP A O 1
ATOM 2758 N N . LEU A 1 339 ? 33.762 2.027 15.443 1.00 77.44 339 LEU A N 1
ATOM 2759 C CA . LEU A 1 339 ? 34.143 1.351 14.204 1.00 77.44 339 LEU A CA 1
ATOM 2760 C C . LEU A 1 339 ? 33.707 -0.121 14.183 1.00 77.44 339 LEU A C 1
ATOM 2762 O O . LEU A 1 339 ? 33.611 -0.693 13.099 1.00 77.44 339 LEU A O 1
ATOM 2766 N N . ALA A 1 340 ? 33.438 -0.715 15.349 1.00 80.06 340 ALA A N 1
ATOM 2767 C CA . ALA A 1 340 ? 33.067 -2.118 15.501 1.00 80.06 340 ALA A CA 1
ATOM 2768 C C . ALA A 1 340 ? 31.544 -2.340 15.540 1.00 80.06 340 ALA A C 1
ATOM 2770 O O . ALA A 1 340 ? 31.081 -3.469 15.373 1.00 80.06 340 ALA A O 1
ATOM 2771 N N . ALA A 1 341 ? 30.746 -1.284 15.730 1.00 80.19 341 ALA A N 1
ATOM 2772 C CA . ALA A 1 341 ? 29.294 -1.404 15.781 1.00 80.19 341 ALA A CA 1
ATOM 2773 C C . ALA A 1 341 ? 28.695 -1.819 14.416 1.00 80.19 341 ALA A C 1
ATOM 2775 O O . ALA A 1 341 ? 29.024 -1.226 13.384 1.00 80.19 341 ALA A O 1
ATOM 2776 N N . PRO A 1 342 ? 27.719 -2.753 14.387 1.00 76.56 342 PRO A N 1
ATOM 2777 C CA . PRO A 1 342 ? 27.060 -3.184 13.149 1.00 76.56 342 PRO A CA 1
ATOM 2778 C C . PRO A 1 342 ? 26.269 -2.057 12.470 1.00 76.56 342 PRO A C 1
ATOM 2780 O O . PRO A 1 342 ? 26.028 -2.095 11.265 1.00 76.56 342 PRO A O 1
ATOM 2783 N N . LYS A 1 343 ? 25.879 -1.026 13.231 1.00 81.25 343 LYS A N 1
ATOM 2784 C CA . LYS A 1 343 ? 25.286 0.205 12.708 1.00 81.25 343 LYS A CA 1
ATOM 2785 C C . LYS A 1 343 ? 26.245 1.364 12.947 1.00 81.25 343 LYS A C 1
ATOM 2787 O O . LYS A 1 343 ? 26.396 1.824 14.078 1.00 81.25 343 LYS A O 1
ATOM 2792 N N . LYS A 1 344 ? 26.848 1.865 11.868 1.00 81.69 344 LYS A N 1
ATOM 2793 C CA . LYS A 1 344 ? 27.769 3.002 11.930 1.00 81.69 344 LYS A CA 1
ATOM 2794 C C . LYS A 1 344 ? 27.024 4.256 12.382 1.00 81.69 344 LYS A C 1
ATOM 2796 O O . LYS A 1 344 ? 26.086 4.719 11.729 1.00 81.69 344 LYS A O 1
ATOM 2801 N N . THR A 1 345 ? 27.454 4.798 13.512 1.00 86.50 345 THR A N 1
ATOM 2802 C CA . THR A 1 345 ? 27.027 6.104 14.018 1.00 86.50 345 THR A CA 1
ATOM 2803 C C . THR A 1 345 ? 28.218 7.044 13.999 1.00 86.50 345 THR A C 1
ATOM 2805 O O . THR A 1 345 ? 29.366 6.620 14.147 1.00 86.50 345 THR A O 1
ATOM 2808 N N . TYR A 1 346 ? 27.950 8.322 13.768 1.00 89.38 346 TYR A N 1
ATOM 2809 C CA . TYR A 1 346 ? 28.983 9.344 13.669 1.00 89.38 346 TYR A CA 1
ATOM 2810 C C . TYR A 1 346 ? 28.753 10.400 14.734 1.00 89.38 346 TYR A C 1
ATOM 2812 O O . TYR A 1 346 ? 27.617 10.683 15.100 1.00 89.38 346 TYR A O 1
ATOM 2820 N N . VAL A 1 347 ? 29.833 10.994 15.212 1.00 87.94 347 VAL A N 1
ATOM 2821 C CA . VAL A 1 347 ? 29.816 12.120 16.130 1.00 87.94 347 VAL A CA 1
ATOM 2822 C C . VAL A 1 347 ? 30.233 13.359 15.359 1.00 87.94 347 VAL A C 1
ATOM 2824 O O . VAL A 1 347 ? 31.287 13.371 14.730 1.00 87.94 347 VAL A O 1
ATOM 2827 N N . MET A 1 348 ? 29.397 14.391 15.392 1.00 88.56 348 MET A N 1
ATOM 2828 C CA . MET A 1 348 ? 29.719 15.715 14.880 1.00 88.56 348 MET A CA 1
ATOM 2829 C C . MET A 1 348 ? 30.047 16.641 16.041 1.00 88.56 348 MET A C 1
ATOM 2831 O O . MET A 1 348 ? 29.185 16.873 16.882 1.00 88.56 348 MET A O 1
ATOM 2835 N N . GLN A 1 349 ? 31.255 17.191 16.041 1.00 87.38 349 GLN A N 1
ATOM 2836 C CA . GLN A 1 349 ? 31.669 18.314 16.871 1.00 87.38 349 GLN A CA 1
ATOM 2837 C C . GLN A 1 349 ? 31.632 19.594 16.041 1.00 87.38 349 GLN A C 1
ATOM 2839 O O . GLN A 1 349 ? 32.091 19.609 14.899 1.00 87.38 349 GLN A O 1
ATOM 2844 N N . ALA A 1 350 ? 31.061 20.663 16.585 1.00 86.94 350 ALA A N 1
ATOM 2845 C CA . ALA A 1 350 ? 31.015 21.953 15.911 1.00 86.94 350 ALA A CA 1
ATOM 2846 C C . ALA A 1 350 ? 30.926 23.106 16.911 1.00 86.94 350 ALA A C 1
ATOM 2848 O O . ALA A 1 350 ? 30.340 22.961 17.979 1.00 86.94 350 ALA A O 1
ATOM 2849 N N . SER A 1 351 ? 31.432 24.273 16.526 1.00 83.06 351 SER A N 1
ATOM 2850 C CA . SER A 1 351 ? 31.221 25.532 17.235 1.00 83.06 351 SER A CA 1
ATOM 2851 C C . SER A 1 351 ? 29.843 26.109 16.908 1.00 83.06 351 SER A C 1
ATOM 2853 O O . SER A 1 351 ? 29.477 26.233 15.737 1.00 83.06 351 SER A O 1
ATOM 2855 N N . ILE A 1 352 ? 29.085 26.521 17.921 1.00 80.94 352 ILE A N 1
ATOM 2856 C CA . ILE A 1 352 ? 27.779 27.156 17.713 1.00 80.94 352 ILE A CA 1
ATOM 2857 C C . ILE A 1 352 ? 27.928 28.661 17.447 1.00 80.94 352 ILE A C 1
ATOM 2859 O O . ILE A 1 352 ? 28.504 29.390 18.248 1.00 80.94 352 ILE A O 1
ATOM 2863 N N . LYS A 1 353 ? 27.308 29.149 16.368 1.00 76.75 353 LYS A N 1
ATOM 2864 C CA . LYS A 1 353 ? 27.001 30.563 16.149 1.00 76.75 353 LYS A CA 1
ATOM 2865 C C . LYS A 1 353 ? 25.491 30.786 16.211 1.00 76.75 353 LYS A C 1
ATOM 2867 O O . LYS A 1 353 ? 24.735 30.323 15.355 1.00 76.75 353 LYS A O 1
ATOM 2872 N N . TYR A 1 354 ? 25.056 31.526 17.224 1.00 69.06 354 TYR A N 1
ATOM 2873 C CA . TYR A 1 354 ? 23.652 31.883 17.396 1.00 69.06 354 TYR A CA 1
ATOM 2874 C C . TYR A 1 354 ? 23.238 32.990 16.427 1.00 69.06 354 TYR A C 1
ATOM 2876 O O . TYR A 1 354 ? 23.910 34.019 16.324 1.00 69.06 354 TYR A O 1
ATOM 2884 N N . ILE A 1 355 ? 22.111 32.794 15.742 1.00 63.00 355 ILE A N 1
ATOM 2885 C CA . ILE A 1 355 ? 21.452 33.858 14.991 1.00 63.00 355 ILE A CA 1
ATOM 2886 C C . ILE A 1 355 ? 20.292 34.390 15.829 1.00 63.00 355 ILE A C 1
ATOM 2888 O O . ILE A 1 355 ? 19.298 33.699 16.039 1.00 63.00 355 ILE A O 1
ATOM 2892 N N . ASN A 1 356 ? 20.384 35.649 16.255 1.00 55.44 356 ASN A N 1
ATOM 2893 C CA . ASN A 1 356 ? 19.226 36.351 16.799 1.00 55.44 356 ASN A CA 1
ATOM 2894 C C . ASN A 1 356 ? 18.240 36.683 15.656 1.00 55.44 356 ASN A C 1
ATOM 2896 O O . ASN A 1 356 ? 18.661 37.178 14.605 1.00 55.44 356 ASN A O 1
ATOM 2900 N N . LYS A 1 357 ? 16.934 36.446 15.862 1.00 52.00 357 LYS A N 1
ATOM 2901 C CA . LYS A 1 357 ? 15.858 36.777 14.902 1.00 52.00 357 LYS A CA 1
ATOM 2902 C C . LYS A 1 357 ? 15.910 38.243 14.453 1.00 52.00 357 LYS A C 1
ATOM 2904 O O . LYS A 1 357 ? 15.741 38.537 13.268 1.00 52.00 357 LYS A O 1
ATOM 2909 N N . GLU A 1 358 ? 16.274 39.147 15.362 1.00 47.62 358 GLU A N 1
ATOM 2910 C CA . GLU A 1 358 ? 16.379 40.586 15.088 1.00 47.62 358 GLU A CA 1
ATOM 2911 C C . GLU A 1 358 ? 17.408 40.925 13.996 1.00 47.62 358 GLU A C 1
ATOM 2913 O O . GLU A 1 358 ? 17.227 41.871 13.231 1.00 47.62 358 GLU A O 1
ATOM 2918 N N . THR A 1 359 ? 18.476 40.131 13.852 1.00 41.03 359 THR A N 1
ATOM 2919 C CA . THR A 1 359 ? 19.551 40.407 12.885 1.00 41.03 359 THR A CA 1
ATOM 2920 C C . THR A 1 359 ? 19.065 40.283 11.431 1.00 41.03 359 THR A C 1
ATOM 2922 O O . THR A 1 359 ? 19.498 41.042 10.551 1.00 41.03 359 THR A O 1
ATOM 2925 N N . TYR A 1 360 ? 18.099 39.394 11.176 1.00 37.88 360 TYR A N 1
ATOM 2926 C CA . TYR A 1 360 ? 17.541 39.148 9.842 1.00 37.88 360 TYR A CA 1
ATOM 2927 C C . TYR A 1 360 ? 16.168 39.790 9.605 1.00 37.88 360 TYR A C 1
ATOM 2929 O O . TYR A 1 360 ? 15.735 39.842 8.455 1.00 37.88 360 TYR A O 1
ATOM 2937 N N . GLY A 1 361 ? 15.548 40.381 10.632 1.00 37.28 361 GLY A N 1
ATOM 2938 C CA . GLY A 1 361 ? 14.246 41.048 10.516 1.00 37.28 361 GLY A CA 1
ATOM 2939 C C . GLY A 1 361 ? 13.100 40.077 10.219 1.00 37.28 361 GLY A C 1
ATOM 2940 O O . GLY A 1 361 ? 12.229 40.416 9.415 1.00 37.28 361 GLY A O 1
ATOM 2941 N N . ILE A 1 362 ? 13.168 38.879 10.812 1.00 36.38 362 ILE A N 1
ATOM 2942 C CA . ILE A 1 362 ? 12.114 37.852 10.795 1.00 36.38 362 ILE A CA 1
ATOM 2943 C C . ILE A 1 362 ? 11.212 38.047 12.006 1.00 36.38 362 ILE A C 1
ATOM 2945 O O . ILE A 1 362 ? 11.776 38.189 13.116 1.00 36.38 362 ILE A O 1
#

Foldseek 3Di:
DQWDQPDADPVRHRLDTHGHPDPVVLVVVLVVQCVVCVPPDDDDDDLLCLVVLVSVCSSCVPAQAEAEDEQLLVQLCVQVVVVDCVSAHRDPVLVPDPPDSSLSSLLRNLVSLVSCVVRDDLSYDYQYPVCCQVVVLVRLVVVCVSVVNPDPVVSVVSNPPDHDPDDDSQVSLVVLVVDPCNVVSCVSCVVVCVVVVHDPDSPPRPNPPPVCVVVVVVVVVVCVVVVVPDPPVVLVVVVVVLVVQCVPVNPVSSLVVVVVVCCVVVVFEEDEDAPVLVVVVVVQCVVPDAPDQDWRKDKDFPVVCVVHPPTQKYWYDYPVNDPDFIKIWGPWDKAWPDPPDPGTMIIIITGIHGDDCVVSVD

Secondary structure (DSSP, 8-state):
--EE---B-TTS-BS--EEP--HHHHHHHHHHHHHHHTTSPP----GGGGGGHHHHHHH-TT--EEEEE--HHHHHHHHHHHT-GGGS---TTTTTS-S-HHHHHHHHHHHHHHHHHHH--TTEEEEEHHHHHHSHHHHHHHHHHHTT---HHHHHHHHTS--------HHHHHHHTT-TTHHHHHHHHHHHHHHTT----TTTS-----HHHHHHHHHHHHHHHHHTT-TTTHHHHHHHHHHHHHHHSHHHHHHHHHHHHHHHHSSSEEEEE-HHHHHHHHHHHHHH-TT---EEEEEEEHHHHHHHTT-SEEEEEETT---PPPEEEEEEEEEES-SSSSS-EEEEEEEEEE--HHHHT-